Protein 4N81 (pdb70)

Structure (mmCIF, N/CA/C/O backbone):
data_4N81
#
_entry.id   4N81
#
_cell.length_a   90.747
_cell.length_b   90.747
_cell.length_c   75.274
_cell.angle_alpha   90.00
_cell.angle_beta   90.00
_cell.angle_gamma   120.00
#
_symmetry.space_group_name_H-M   'P 32 2 1'
#
loop_
_entity.id
_entity.type
_entity.pdbx_description
1 polymer 'Inositol monophosphatase'
2 non-polymer 'SULFATE ION'
3 water water
#
loop_
_atom_site.group_PDB
_atom_site.id
_atom_site.type_symbol
_atom_site.label_atom_id
_atom_site.label_alt_id
_atom_site.label_comp_id
_atom_site.label_asym_id
_atom_site.label_entity_id
_atom_site.label_seq_id
_atom_site.pdbx_PDB_ins_code
_atom_site.Cartn_x
_atom_site.Cartn_y
_atom_site.Cartn_z
_atom_site.occupancy
_atom_site.B_iso_or_equiv
_atom_site.auth_seq_id
_atom_site.auth_comp_id
_atom_site.auth_asym_id
_atom_site.auth_atom_id
_atom_site.pdbx_PDB_model_num
ATOM 1 N N . ARG A 1 3 ? -14.292 33.541 27.641 1.00 82.73 3 ARG A N 1
ATOM 2 C CA . ARG A 1 3 ? -13.305 33.261 26.600 1.00 81.50 3 ARG A CA 1
ATOM 3 C C . ARG A 1 3 ? -12.820 34.544 25.914 1.00 71.30 3 ARG A C 1
ATOM 4 O O . ARG A 1 3 ? -13.570 35.506 25.762 1.00 73.74 3 ARG A O 1
ATOM 12 N N . SER A 1 4 ? -11.556 34.537 25.501 1.00 56.53 4 SER A N 1
ATOM 13 C CA . SER A 1 4 ? -10.915 35.671 24.829 1.00 44.14 4 SER A CA 1
ATOM 14 C C . SER A 1 4 ? -11.381 35.890 23.400 1.00 42.88 4 SER A C 1
ATOM 15 O O . SER A 1 4 ? -11.720 34.949 22.699 1.00 43.17 4 SER A O 1
ATOM 18 N N . ALA A 1 5 ? -11.322 37.129 22.934 1.00 39.82 5 ALA A N 1
ATOM 19 C CA . ALA A 1 5 ? -11.490 37.374 21.512 1.00 39.11 5 ALA A CA 1
ATOM 20 C C . ALA A 1 5 ? -10.310 36.780 20.736 1.00 37.56 5 ALA A C 1
ATOM 21 O O . ALA A 1 5 ? -10.391 36.605 19.510 1.00 36.72 5 ALA A O 1
ATOM 23 N N . TYR A 1 6 ? -9.203 36.527 21.446 1.00 26.77 6 TYR A N 1
ATOM 24 C CA . TYR A 1 6 ? -7.989 35.927 20.866 1.00 27.14 6 TYR A CA 1
ATOM 25 C C . TYR A 1 6 ? -7.810 34.423 21.129 1.00 29.04 6 TYR A C 1
ATOM 26 O O . TYR A 1 6 ? -6.691 33.890 21.032 1.00 25.00 6 TYR A O 1
ATOM 35 N N . GLU A 1 7 ? -8.881 33.723 21.485 1.00 29.41 7 GLU A N 1
ATOM 36 C CA . GLU A 1 7 ? -8.719 32.343 21.959 1.00 30.35 7 GLU A CA 1
ATOM 37 C C . GLU A 1 7 ? -7.926 31.463 20.971 1.00 30.74 7 GLU A C 1
ATOM 38 O O . GLU A 1 7 ? -7.031 30.696 21.374 1.00 28.17 7 GLU A O 1
ATOM 44 N N . ASP A 1 8 ? -8.221 31.601 19.674 1.00 32.41 8 ASP A N 1
ATOM 45 C CA . ASP A 1 8 ? -7.554 30.753 18.673 1.00 34.43 8 ASP A CA 1
ATOM 46 C C . ASP A 1 8 ? -6.062 31.064 18.571 1.00 29.51 8 ASP A C 1
ATOM 47 O O . ASP A 1 8 ? -5.204 30.152 18.477 1.00 31.09 8 ASP A O 1
ATOM 52 N N . ASP A 1 9 ? -5.759 32.367 18.623 1.00 28.55 9 ASP A N 1
ATOM 53 C CA . ASP A 1 9 ? -4.374 32.820 18.598 1.00 25.47 9 ASP A CA 1
ATOM 54 C C . ASP A 1 9 ? -3.622 32.408 19.855 1.00 29.00 9 ASP A C 1
ATOM 55 O O . ASP A 1 9 ? -2.405 32.130 19.803 1.00 23.01 9 ASP A O 1
ATOM 60 N N . ILE A 1 10 ? -4.320 32.356 20.985 1.00 25.24 10 ILE A N 1
ATOM 61 C CA . ILE A 1 10 ? -3.655 31.900 22.223 1.00 22.19 10 ILE A CA 1
ATOM 62 C C . ILE A 1 10 ? -3.287 30.424 22.091 1.00 22.68 10 ILE A C 1
ATOM 63 O O . ILE A 1 10 ? -2.189 29.978 22.477 1.00 22.44 10 ILE A O 1
ATOM 68 N N . ARG A 1 11 ? -4.202 29.662 21.483 1.00 25.95 11 ARG A N 1
ATOM 69 C CA . ARG A 1 11 ? -3.910 28.246 21.317 1.00 24.99 11 ARG A CA 1
ATOM 70 C C . ARG A 1 11 ? -2.702 28.019 20.373 1.00 25.78 11 ARG A C 1
ATOM 71 O O . ARG A 1 11 ? -1.792 27.211 20.640 1.00 28.19 11 ARG A O 1
ATOM 79 N N . LEU A 1 12 ? -2.669 28.791 19.288 1.00 25.76 12 LEU A N 1
ATOM 80 C CA . LEU A 1 12 ? -1.529 28.708 18.383 1.00 26.69 12 LEU A CA 1
ATOM 81 C C . LEU A 1 12 ? 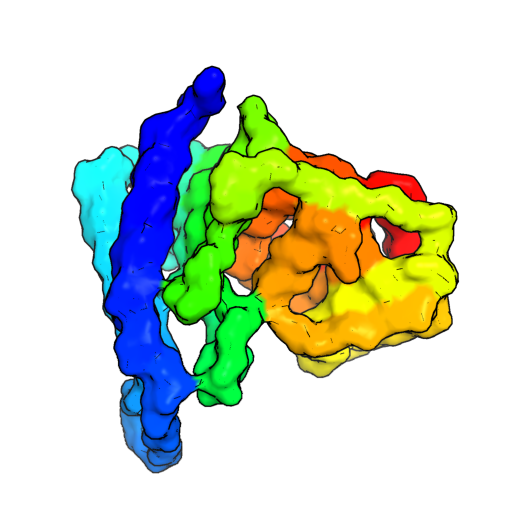-0.246 29.125 19.132 1.00 26.99 12 LEU A C 1
ATOM 82 O O . LEU A 1 12 ? 0.801 28.503 18.991 1.00 22.95 12 LEU A O 1
ATOM 87 N N . ALA A 1 13 ? -0.351 30.136 19.987 1.00 25.13 13 ALA A N 1
ATOM 88 C CA . ALA A 1 13 ? 0.843 30.663 20.646 1.00 22.45 13 ALA A CA 1
ATOM 89 C C . ALA A 1 13 ? 1.437 29.600 21.568 1.00 20.61 13 ALA A C 1
ATOM 90 O O . ALA A 1 13 ? 2.673 29.398 21.606 1.00 19.10 13 ALA A O 1
ATOM 92 N N . HIS A 1 14 ? 0.572 28.858 22.251 1.00 24.22 14 HIS A N 1
ATOM 93 C CA . HIS A 1 14 ? 1.055 27.749 23.061 1.00 19.98 14 HIS A CA 1
ATOM 94 C C . HIS A 1 14 ? 1.713 26.689 22.218 1.00 23.46 14 HIS A C 1
ATOM 95 O O . HIS A 1 14 ? 2.731 26.085 22.631 1.00 21.42 14 HIS A O 1
ATOM 102 N N . ARG A 1 15 ? 1.145 26.455 21.030 1.00 22.89 15 ARG A N 1
ATOM 103 C CA . ARG A 1 15 ? 1.776 25.451 20.155 1.00 24.89 15 ARG A CA 1
ATOM 104 C C . ARG A 1 15 ? 3.174 25.882 19.696 1.00 22.11 15 ARG A C 1
ATOM 105 O O . ARG A 1 15 ? 4.120 25.076 19.676 1.00 21.98 15 ARG A O 1
ATOM 113 N N . LEU A 1 16 ? 3.325 27.179 19.411 1.00 24.07 16 LEU A N 1
ATOM 114 C CA . LEU A 1 16 ? 4.625 27.691 19.003 1.00 21.99 16 LEU A CA 1
ATOM 115 C C . LEU A 1 16 ? 5.601 27.570 20.160 1.00 19.36 16 LEU A C 1
ATOM 116 O O . LEU A 1 16 ? 6.765 27.190 19.980 1.00 19.07 16 LEU A O 1
ATOM 121 N N . ALA A 1 17 ? 5.126 27.839 21.373 1.00 18.56 17 ALA A N 1
ATOM 122 C CA . ALA A 1 17 ? 6.048 27.739 22.499 1.00 17.31 17 ALA A CA 1
ATOM 123 C C . ALA A 1 17 ? 6.493 26.306 22.718 1.00 18.44 17 ALA A C 1
ATOM 124 O O . ALA A 1 17 ? 7.692 26.064 23.033 1.00 17.54 17 ALA A O 1
ATOM 126 N N . ASP A 1 18 ? 5.571 25.362 22.510 1.00 18.82 18 ASP A N 1
ATOM 127 C CA . ASP A 1 18 ? 5.909 23.938 22.682 1.00 21.08 18 ASP A CA 1
ATOM 128 C C . ASP A 1 18 ? 6.930 23.468 21.647 1.00 22.25 18 ASP A C 1
ATOM 129 O O . ASP A 1 18 ? 7.907 22.752 21.952 1.00 20.97 18 ASP A O 1
ATOM 134 N N . VAL A 1 19 ? 6.715 23.919 20.412 1.00 24.55 19 VAL A N 1
ATOM 135 C CA . VAL A 1 19 ? 7.603 23.520 19.339 1.00 25.52 19 VAL A CA 1
ATOM 136 C C . VAL A 1 19 ? 9.018 24.071 19.574 1.00 21.09 19 VAL A C 1
ATOM 137 O O . VAL A 1 19 ? 10.074 23.333 19.459 1.00 21.26 19 VAL A O 1
ATOM 141 N N . ALA A 1 20 ? 9.048 25.344 19.974 1.00 18.93 20 ALA A N 1
ATOM 142 C CA . ALA A 1 20 ? 10.351 25.946 20.265 1.00 19.75 20 ALA A CA 1
ATOM 143 C C . ALA A 1 20 ? 11.052 25.240 21.443 1.00 21.32 20 ALA A C 1
ATOM 144 O O . ALA A 1 20 ? 12.288 24.993 21.408 1.00 19.07 20 ALA A O 1
ATOM 146 N N . ALA A 1 21 ? 10.264 24.863 22.467 1.00 17.75 21 ALA A N 1
ATOM 147 C CA . ALA A 1 21 ? 10.848 24.287 23.673 1.00 16.45 21 ALA A CA 1
ATOM 148 C C . ALA A 1 21 ? 11.522 22.976 23.320 1.00 19.45 21 ALA A C 1
ATOM 149 O O . ALA A 1 21 ? 12.641 22.695 23.789 1.00 18.49 21 ALA A O 1
ATOM 151 N N . ASP A 1 22 ? 10.813 22.152 22.547 1.00 20.08 22 ASP A N 1
ATOM 152 C CA . ASP A 1 22 ? 11.383 20.836 22.253 1.00 19.00 22 ASP A CA 1
ATOM 153 C C . ASP A 1 22 ? 12.618 20.961 21.395 1.00 23.15 22 ASP A C 1
ATOM 154 O O . ASP A 1 22 ? 13.493 20.098 21.440 1.00 20.97 22 ASP A O 1
ATOM 159 N N . ILE A 1 23 ? 12.687 22.002 20.573 1.00 18.95 23 ILE A N 1
ATOM 160 C CA . ILE A 1 23 ? 13.924 22.148 19.791 1.00 19.06 23 ILE A CA 1
ATOM 161 C C . ILE A 1 23 ? 15.117 22.663 20.618 1.00 18.87 23 ILE A C 1
ATOM 162 O O . ILE A 1 23 ? 16.255 22.211 20.458 1.00 17.96 23 ILE A O 1
ATOM 167 N N . ILE A 1 24 ? 14.833 23.619 21.497 1.00 16.78 24 ILE A N 1
ATOM 168 C CA . ILE A 1 24 ? 15.859 24.319 22.291 1.00 15.70 24 ILE A CA 1
ATOM 169 C C . ILE A 1 24 ? 16.428 23.457 23.420 1.00 15.36 24 ILE A C 1
ATOM 170 O O . ILE A 1 24 ? 17.630 23.445 23.648 1.00 15.08 24 ILE A O 1
ATOM 175 N N . ARG A 1 25 ? 15.574 22.678 24.071 1.00 15.57 25 ARG A N 1
ATOM 176 C CA . ARG A 1 25 ? 15.997 21.952 25.286 1.00 18.56 25 ARG A CA 1
ATOM 177 C C . ARG A 1 25 ? 17.275 21.090 25.133 1.00 18.64 25 ARG A C 1
ATOM 178 O O . ARG A 1 25 ? 18.185 21.184 25.964 1.00 16.07 25 ARG A O 1
ATOM 186 N N . PRO A 1 26 ? 17.382 20.290 24.053 1.00 16.66 26 PRO A N 1
ATOM 187 C CA . PRO A 1 26 ? 18.560 19.427 23.928 1.00 18.07 26 PRO A CA 1
ATOM 188 C C . PRO A 1 26 ? 19.877 20.231 23.916 1.00 20.04 26 PRO A C 1
ATOM 189 O O . PRO A 1 26 ? 20.935 19.622 24.108 1.00 19.00 26 PRO A O 1
ATOM 193 N N . PHE A 1 27 ? 19.844 21.504 23.498 1.00 17.18 27 PHE A N 1
ATOM 194 C CA . PHE A 1 27 ? 21.075 22.304 23.389 1.00 15.75 27 PHE A CA 1
ATOM 195 C C . PHE A 1 27 ? 21.484 22.959 24.701 1.00 17.28 27 PHE A C 1
ATOM 196 O O . PHE A 1 27 ? 22.561 23.488 24.796 1.00 15.59 27 PHE A O 1
ATOM 204 N N . PHE A 1 28 ? 20.599 22.976 25.674 1.00 14.15 28 PHE A N 1
ATOM 205 C CA . PHE A 1 28 ? 20.911 23.672 26.926 1.00 13.31 28 PHE A CA 1
ATOM 206 C C . PHE A 1 28 ? 22.038 22.935 27.677 1.00 14.19 28 PHE A C 1
ATOM 207 O O . PHE A 1 28 ? 21.978 21.697 27.836 1.00 14.03 28 PHE A O 1
ATOM 215 N N . ARG A 1 29 ? 23.014 23.697 28.182 1.00 13.04 29 ARG A N 1
ATOM 216 C CA . ARG A 1 29 ? 24.168 23.125 28.890 1.00 13.26 29 ARG A CA 1
ATOM 217 C C . ARG A 1 29 ? 25.004 22.126 28.095 1.00 14.79 29 ARG A C 1
ATOM 218 O O . ARG A 1 29 ? 25.710 21.296 28.649 1.00 15.23 29 ARG A O 1
ATOM 226 N N . ALA A 1 30 ? 24.951 22.251 26.785 1.00 14.46 30 ALA A N 1
ATOM 227 C CA . ALA A 1 30 ? 25.870 21.564 25.888 1.00 15.29 30 ALA A CA 1
ATOM 228 C C . ALA A 1 30 ? 27.271 22.243 25.915 1.00 15.28 30 ALA A C 1
ATOM 229 O O . ALA A 1 30 ? 27.414 23.425 26.282 1.00 14.88 30 ALA A O 1
ATOM 231 N N . PRO A 1 31 ? 28.304 21.516 25.485 1.00 16.06 31 PRO A N 1
ATOM 232 C CA . PRO A 1 31 ? 29.678 22.066 25.448 1.00 18.76 31 PRO A CA 1
ATOM 233 C C . PRO A 1 31 ? 29.754 23.255 24.483 1.00 19.98 31 PRO A C 1
ATOM 234 O O . PRO A 1 31 ? 29.009 23.291 23.510 1.00 18.63 31 PRO A O 1
ATOM 238 N N . LEU A 1 32 ? 30.591 24.247 24.763 1.00 16.04 32 LEU A N 1
ATOM 239 C CA . LEU A 1 32 ? 30.646 25.450 23.925 1.00 16.04 32 LEU A CA 1
ATOM 240 C C . LEU A 1 32 ? 31.927 25.535 23.105 1.00 17.50 32 LEU A C 1
ATOM 241 O O . LEU A 1 32 ? 33.021 25.620 23.644 1.00 17.19 32 LEU A O 1
ATOM 246 N N . THR A 1 33 ? 31.789 25.434 21.795 1.00 17.61 33 THR A N 1
ATOM 247 C CA . THR A 1 33 ? 32.939 25.485 20.907 1.00 18.64 33 THR A CA 1
ATOM 248 C C . THR A 1 33 ? 33.363 26.941 20.736 1.00 23.26 33 THR A C 1
ATOM 249 O O . THR A 1 33 ? 32.506 27.818 20.662 1.00 22.72 33 THR A O 1
ATOM 253 N N . ILE A 1 34 ? 34.661 27.202 20.611 1.00 19.30 34 ILE A N 1
ATOM 254 C CA . ILE A 1 34 ? 35.099 28.584 20.447 1.00 19.41 34 ILE A CA 1
ATOM 255 C C . ILE A 1 34 ? 36.092 28.749 19.313 1.00 20.70 34 ILE A C 1
ATOM 256 O O . ILE A 1 34 ? 36.637 27.789 18.835 1.00 21.51 34 ILE A O 1
ATOM 261 N N . ASP A 1 35 ? 36.250 30.000 18.888 1.00 20.95 35 ASP A N 1
ATOM 262 C CA . ASP A 1 35 ? 37.402 30.483 18.132 1.00 23.61 35 ASP A CA 1
ATOM 263 C C . ASP A 1 35 ? 37.578 29.780 16.800 1.00 24.32 35 ASP A C 1
ATOM 264 O O . ASP A 1 35 ? 38.709 29.510 16.374 1.00 24.66 35 ASP A O 1
ATOM 269 N N . LEU A 1 36 ? 36.455 29.495 16.141 1.00 24.18 36 LEU A N 1
ATOM 270 C CA . LEU A 1 36 ? 36.511 28.870 14.796 1.00 24.39 36 LEU A CA 1
ATOM 271 C C . LEU A 1 36 ? 36.127 29.872 13.706 1.00 31.08 36 LEU A C 1
ATOM 272 O O . LEU A 1 36 ? 35.527 30.899 14.005 1.00 28.40 36 LEU A O 1
ATOM 277 N N . LYS A 1 37 ? 36.462 29.551 12.450 1.00 35.75 37 LYS A N 1
ATOM 278 C CA . LYS A 1 37 ? 36.084 30.415 11.326 1.00 42.43 37 LYS A CA 1
ATOM 279 C C . LYS A 1 37 ? 34.563 30.520 11.172 1.00 42.08 37 LYS A C 1
ATOM 280 O O . LYS A 1 37 ? 34.076 31.486 10.606 1.00 45.25 37 LYS A O 1
ATOM 286 N N . ALA A 1 38 ? 33.819 29.531 11.682 1.00 37.26 38 ALA A N 1
ATOM 287 C CA . ALA A 1 38 ? 32.354 29.587 11.672 1.00 31.96 38 ALA A CA 1
ATOM 288 C C . ALA A 1 38 ? 31.827 29.425 13.082 1.00 27.91 38 ALA A C 1
ATOM 289 O O . ALA A 1 38 ? 32.596 29.090 13.985 1.00 28.95 38 ALA A O 1
ATOM 291 N N . ASP A 1 39 ? 30.524 29.682 13.257 1.00 25.98 39 ASP A N 1
ATOM 292 C CA . ASP A 1 39 ? 29.810 29.633 14.533 1.00 28.02 39 ASP A CA 1
ATOM 293 C C . ASP A 1 39 ? 29.222 28.242 14.775 1.00 31.38 39 ASP A C 1
ATOM 294 O O . ASP A 1 39 ? 28.204 27.831 14.181 1.00 29.87 39 ASP A O 1
ATOM 299 N N . HIS A 1 40 ? 29.870 27.515 15.673 1.00 31.25 40 HIS A N 1
ATOM 300 C CA . HIS A 1 40 ? 29.439 26.168 16.034 1.00 26.43 40 HIS A CA 1
ATOM 301 C C . HIS A 1 40 ? 28.647 26.191 17.344 1.00 25.62 40 HIS A C 1
ATOM 302 O O . HIS A 1 40 ? 28.517 25.157 18.014 1.00 25.48 40 HIS A O 1
ATOM 309 N N . SER A 1 41 ? 28.200 27.365 17.784 1.00 21.23 41 SER A N 1
ATOM 310 C CA . SER A 1 41 ? 27.578 27.435 19.125 1.00 24.00 41 SER A CA 1
ATOM 311 C C . SER A 1 41 ? 26.179 26.774 19.204 1.00 25.42 41 SER A C 1
ATOM 312 O O . SER A 1 41 ? 25.364 26.893 18.282 1.00 26.65 41 SER A O 1
ATOM 315 N N . PRO A 1 42 ? 25.896 26.084 20.329 1.00 24.42 42 PRO A N 1
ATOM 316 C CA . PRO A 1 42 ? 24.558 25.503 20.555 1.00 20.99 42 PRO A CA 1
ATOM 317 C C . PRO A 1 42 ? 23.432 26.543 20.542 1.00 17.75 42 PRO A C 1
ATOM 318 O O . PRO A 1 42 ? 22.317 26.229 20.069 1.00 19.59 42 PRO A O 1
ATOM 322 N N . VAL A 1 43 ? 23.699 27.758 21.038 1.00 16.31 43 VAL A N 1
ATOM 323 C CA . VAL A 1 43 ? 22.625 28.763 21.109 1.00 15.39 43 VAL A CA 1
ATOM 324 C C . VAL A 1 43 ? 22.160 29.148 19.695 1.00 17.45 43 VAL A C 1
ATOM 325 O O . VAL A 1 43 ? 20.967 29.340 19.425 1.00 17.45 43 VAL A O 1
ATOM 329 N N . THR A 1 44 ? 23.103 29.233 18.769 1.00 18.08 44 THR A N 1
ATOM 330 C CA . THR A 1 44 ? 22.764 29.581 17.411 1.00 20.13 44 THR A CA 1
ATOM 331 C C . THR A 1 44 ? 21.968 28.462 16.741 1.00 22.14 44 THR A C 1
ATOM 332 O O . THR A 1 44 ? 20.957 28.729 16.042 1.00 22.57 44 THR A O 1
ATOM 336 N N . LYS A 1 45 ? 22.366 27.205 16.985 1.00 21.46 45 LYS A N 1
ATOM 33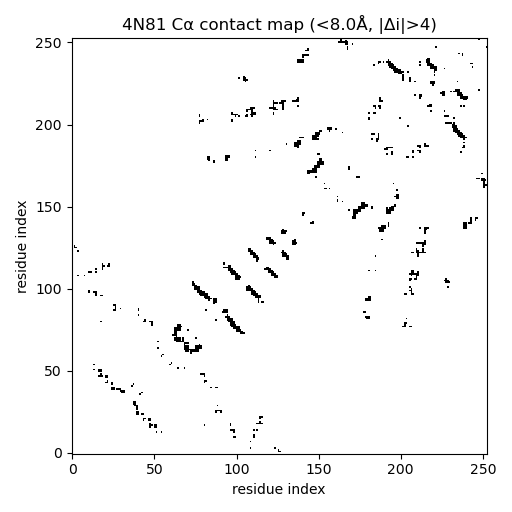7 C CA . LYS A 1 45 ? 21.592 26.107 16.421 1.00 24.65 45 LYS A CA 1
ATOM 338 C C . LYS A 1 45 ? 20.165 26.076 16.969 1.00 21.25 45 LYS A C 1
ATOM 339 O O . LYS A 1 45 ? 19.210 25.889 16.217 1.00 20.56 45 LYS A O 1
ATOM 345 N N . ALA A 1 46 ? 20.032 26.322 18.277 1.00 19.16 46 ALA A N 1
ATOM 346 C CA . ALA A 1 46 ? 18.751 26.261 18.959 1.00 19.56 46 ALA A CA 1
ATOM 347 C C . ALA A 1 46 ? 17.842 27.380 18.458 1.00 19.83 46 ALA A C 1
ATOM 348 O O . ALA A 1 46 ? 16.685 27.159 18.140 1.00 18.82 46 ALA A O 1
ATOM 350 N N . ASP A 1 47 ? 18.394 28.589 18.404 1.00 17.07 47 ASP A N 1
ATOM 351 C CA . ASP A 1 47 ? 17.638 29.762 17.966 1.00 17.42 47 ASP A CA 1
ATOM 352 C C . ASP A 1 47 ? 17.181 29.600 16.533 1.00 20.52 47 ASP A C 1
ATOM 353 O O . ASP A 1 47 ? 15.987 29.796 16.216 1.00 22.36 47 ASP A O 1
ATOM 358 N N . ARG A 1 48 ? 18.088 29.195 15.650 1.00 22.01 48 ARG A N 1
ATOM 359 C CA . ARG A 1 48 ? 17.684 29.037 14.255 1.00 24.25 48 ARG A CA 1
ATOM 360 C C . ARG A 1 48 ? 16.676 27.923 14.064 1.00 23.64 48 ARG A C 1
ATOM 361 O O . ARG A 1 48 ? 15.714 28.064 13.282 1.00 24.51 48 ARG A O 1
ATOM 369 N N . GLY A 1 49 ? 16.886 26.785 14.723 1.00 22.38 49 GLY A N 1
ATOM 370 C CA . GLY A 1 49 ? 15.946 25.695 14.475 1.00 23.19 49 GLY A CA 1
ATOM 371 C C . GLY A 1 49 ? 14.552 26.035 15.036 1.00 21.02 49 GLY A C 1
ATOM 372 O O . GLY A 1 49 ? 13.510 25.719 14.401 1.00 22.50 49 GLY A O 1
ATOM 373 N N . ALA A 1 50 ? 14.522 26.714 16.188 1.00 21.39 50 ALA A N 1
ATOM 374 C CA . ALA A 1 50 ? 13.213 27.074 16.770 1.00 22.62 50 ALA A CA 1
ATOM 375 C C . ALA A 1 50 ? 12.500 28.123 15.920 1.00 24.55 50 ALA A C 1
ATOM 376 O O . ALA A 1 50 ? 11.294 28.032 15.660 1.00 22.76 50 ALA A O 1
ATOM 378 N N . GLU A 1 51 ? 13.259 29.112 15.454 1.00 21.29 51 GLU A N 1
ATOM 379 C CA . GLU A 1 51 ? 12.638 30.145 14.646 1.00 24.55 51 GLU A CA 1
ATOM 380 C C . GLU A 1 51 ? 12.124 29.568 13.349 1.00 27.59 51 GLU A C 1
ATOM 381 O O . GLU A 1 51 ? 11.038 29.933 12.900 1.00 26.55 51 GLU A O 1
ATOM 387 N N . GLN A 1 52 ? 12.888 28.653 12.744 1.00 25.45 52 GLN A N 1
ATOM 388 C CA . GLN A 1 52 ? 12.418 28.090 11.497 1.00 27.60 52 GLN A CA 1
ATOM 389 C C . GLN A 1 52 ? 11.160 27.285 11.708 1.00 27.26 52 GLN A C 1
ATOM 390 O O . GLN A 1 52 ? 10.203 27.402 10.919 1.00 26.42 52 GLN A O 1
ATOM 396 N N . ALA A 1 53 ? 11.119 26.492 12.781 1.00 25.78 53 ALA A N 1
ATOM 397 C CA . ALA A 1 53 ? 9.905 25.685 12.973 1.00 28.90 53 ALA A CA 1
ATOM 398 C C . ALA A 1 53 ? 8.661 26.552 13.265 1.00 27.05 53 ALA A C 1
ATOM 399 O O . ALA A 1 53 ? 7.551 26.310 12.718 1.00 27.48 53 ALA A O 1
ATOM 401 N N . MET A 1 54 ? 8.854 27.596 14.084 1.00 25.51 54 MET A N 1
ATOM 402 C CA . MET A 1 54 ? 7.714 28.466 14.394 1.00 25.57 54 MET A CA 1
ATOM 403 C C . MET A 1 54 ? 7.252 29.233 13.149 1.00 27.18 54 MET A C 1
ATOM 404 O O . MET A 1 54 ? 6.045 29.411 12.928 1.00 27.74 54 MET A O 1
ATOM 409 N N . ARG A 1 55 ? 8.210 29.679 12.338 1.00 28.26 55 ARG A N 1
ATOM 410 C CA . ARG A 1 55 ? 7.849 30.388 11.109 1.00 34.82 55 ARG A CA 1
ATOM 411 C C . ARG A 1 55 ? 7.084 29.503 10.160 1.00 34.63 55 ARG A C 1
ATOM 412 O O . ARG A 1 55 ? 6.141 29.975 9.484 1.00 33.90 55 ARG A O 1
ATOM 420 N N . ALA A 1 56 ? 7.459 28.223 10.091 1.00 32.85 56 ALA A N 1
ATOM 421 C CA . ALA A 1 56 ? 6.759 27.338 9.131 1.00 38.03 56 ALA A CA 1
ATOM 422 C C . ALA A 1 56 ? 5.316 27.157 9.573 1.00 37.20 56 ALA A C 1
ATOM 423 O O . ALA A 1 56 ? 4.361 27.158 8.729 1.00 32.56 56 ALA A O 1
ATOM 425 N N . ILE A 1 57 ? 5.149 27.040 10.898 1.00 33.07 57 ILE A N 1
ATOM 426 C CA . ILE A 1 57 ? 3.780 26.916 11.394 1.00 31.88 57 ILE A CA 1
ATOM 427 C C . ILE A 1 57 ? 2.981 28.204 11.140 1.00 35.51 57 ILE A C 1
ATOM 428 O O . ILE A 1 57 ? 1.819 28.143 10.707 1.00 34.34 57 ILE A O 1
ATOM 433 N N . LEU A 1 58 ? 3.600 29.371 11.355 1.00 28.63 58 LEU A N 1
ATOM 434 C CA . LEU A 1 58 ? 2.865 30.601 11.101 1.00 29.11 58 LEU A CA 1
ATOM 435 C C . LEU A 1 58 ? 2.508 30.776 9.617 1.00 32.34 58 LEU A C 1
ATOM 436 O O . LEU A 1 58 ? 1.416 31.267 9.274 1.00 35.09 58 LEU A O 1
ATOM 441 N N . GLU A 1 59 ? 3.396 30.327 8.736 1.00 33.69 59 GLU A N 1
ATOM 442 C CA . GLU A 1 59 ? 3.126 30.404 7.306 1.00 37.11 59 GLU A CA 1
ATOM 443 C C . GLU A 1 59 ? 1.975 29.494 6.932 1.00 42.74 59 GLU A C 1
ATOM 444 O O . GLU A 1 59 ? 1.163 29.832 6.060 1.00 46.40 59 GLU A O 1
ATOM 450 N N . GLN A 1 60 ? 1.849 28.351 7.599 1.00 44.49 60 GLN A N 1
ATOM 451 C CA . GLN A 1 60 ? 0.653 27.557 7.289 1.00 45.73 60 GLN A CA 1
ATOM 452 C C . GLN A 1 60 ? -0.662 28.033 7.954 1.00 42.69 60 GLN A C 1
ATOM 453 O O . GLN A 1 60 ? -1.701 28.031 7.311 1.00 38.85 60 GLN A O 1
ATOM 459 N N . GLU A 1 61 ? -0.629 28.406 9.234 1.00 36.88 61 GLU A N 1
ATOM 460 C CA . GLU A 1 61 ? -1.856 28.676 9.980 1.00 36.12 61 GLU A CA 1
ATOM 461 C C . GLU A 1 61 ? -2.251 30.142 10.004 1.00 34.53 61 GLU A C 1
ATOM 462 O O . GLU A 1 61 ? -3.405 30.456 10.295 1.00 35.04 61 GLU A O 1
ATOM 468 N N . ARG A 1 62 ? -1.312 31.053 9.752 1.00 33.63 62 ARG A N 1
ATOM 469 C CA . ARG A 1 62 ? -1.701 32.458 9.708 1.00 33.43 62 ARG A CA 1
ATOM 470 C C . ARG A 1 62 ? -1.120 33.114 8.487 1.00 35.71 62 ARG A C 1
ATOM 471 O O . ARG A 1 62 ? -0.335 34.036 8.597 1.00 33.27 62 ARG A O 1
ATOM 479 N N . PRO A 1 63 ? -1.601 32.689 7.292 1.00 37.94 63 PRO A N 1
ATOM 480 C CA . PRO A 1 63 ? -1.049 33.160 6.019 1.00 41.10 63 PRO A CA 1
ATOM 481 C C . PRO A 1 63 ? -1.144 34.664 5.862 1.00 41.04 63 PRO A C 1
ATOM 482 O O . PRO A 1 63 ? -0.278 35.288 5.247 1.00 44.64 63 PRO A O 1
ATOM 486 N N . GLU A 1 64 ? -2.198 35.249 6.411 1.00 39.95 64 GLU A N 1
ATOM 487 C CA . GLU A 1 64 ? -2.391 36.697 6.266 1.00 42.46 64 GLU A CA 1
ATOM 488 C C . GLU A 1 64 ? -1.658 37.587 7.298 1.00 39.70 64 GLU A C 1
ATOM 489 O O . GLU A 1 64 ? -1.630 38.821 7.142 1.00 39.52 64 GLU A O 1
ATOM 495 N N . ASP A 1 65 ? -1.109 36.986 8.362 1.00 38.89 65 ASP A N 1
ATOM 496 C CA . ASP A 1 65 ? -0.375 37.755 9.374 1.00 36.73 65 ASP A CA 1
ATOM 497 C C . ASP A 1 65 ? 1.087 38.034 9.016 1.00 36.92 65 ASP A C 1
ATOM 498 O O . ASP A 1 65 ? 1.750 37.194 8.424 1.00 37.66 65 ASP A O 1
ATOM 503 N N . GLY A 1 66 ? 1.608 39.174 9.457 1.00 36.10 66 GLY A N 1
ATOM 504 C CA . GLY A 1 66 ? 3.023 39.444 9.336 1.00 34.25 66 GLY A CA 1
ATOM 505 C C . GLY A 1 66 ? 3.862 38.661 10.347 1.00 31.74 66 GLY A C 1
ATOM 506 O O . GLY A 1 66 ? 3.346 38.158 11.377 1.00 28.66 66 GLY A O 1
ATOM 507 N N . ILE A 1 67 ? 5.159 38.542 10.059 1.00 28.98 67 ILE A N 1
ATOM 508 C CA . ILE A 1 67 ? 6.106 38.019 11.050 1.00 30.72 67 ILE A CA 1
ATOM 509 C C . ILE A 1 67 ? 7.191 39.070 11.142 1.00 38.13 67 ILE A C 1
ATOM 510 O O . ILE A 1 67 ? 7.853 39.390 10.131 1.00 36.63 67 ILE A O 1
ATOM 515 N N . PHE A 1 68 ? 7.336 39.639 12.340 1.00 36.31 68 PHE A N 1
ATOM 516 C CA . PHE A 1 68 ? 8.179 40.810 12.561 1.00 38.37 68 PHE A CA 1
ATOM 517 C C . PHE A 1 68 ? 9.620 40.463 12.231 1.00 42.56 68 PHE A C 1
ATOM 518 O O . PHE A 1 68 ? 10.066 39.341 12.505 1.00 41.86 68 PHE A O 1
ATOM 526 N N . GLY A 1 69 ? 10.321 41.406 11.580 1.00 46.49 69 GLY A N 1
ATOM 527 C CA . GLY A 1 69 ? 11.698 41.199 11.161 1.00 52.36 69 GLY A CA 1
ATOM 528 C C . GLY A 1 69 ? 11.960 40.993 9.663 1.00 65.35 69 GLY A C 1
ATOM 529 O O . GLY A 1 69 ? 12.904 40.267 9.313 1.00 68.74 69 GLY A O 1
ATOM 530 N N . GLU A 1 70 ? 11.133 41.615 8.808 1.00 71.00 70 GLU A N 1
ATOM 531 C CA . GLU A 1 70 ? 11.231 41.598 7.326 1.00 78.30 70 GLU A CA 1
ATOM 532 C C . GLU A 1 70 ? 10.418 40.475 6.669 1.00 77.63 70 GLU A C 1
ATOM 533 O O . GLU A 1 70 ? 9.184 40.500 6.675 1.00 76.53 70 GLU A O 1
ATOM 539 N N . SER A 1 75 ? 7.695 35.504 6.739 1.00 95.97 75 SER A N 1
ATOM 540 C CA . SER A 1 75 ? 8.065 36.912 6.640 1.00 97.45 75 SER A CA 1
ATOM 541 C C . SER A 1 75 ? 7.174 37.609 5.627 1.00 102.74 75 SER A C 1
ATOM 542 O O . SER A 1 75 ? 7.152 37.241 4.447 1.00 106.87 75 SER A O 1
ATOM 544 N N . ARG A 1 76 ? 6.401 38.571 6.126 1.00 102.44 76 ARG A N 1
ATOM 545 C CA . ARG A 1 76 ? 5.556 39.464 5.335 1.00 103.10 76 ARG A CA 1
ATOM 546 C C . ARG A 1 76 ? 5.302 40.624 6.295 1.00 103.67 76 ARG A C 1
ATOM 547 O O . ARG A 1 76 ? 5.354 40.413 7.511 1.00 102.50 76 ARG A O 1
ATOM 555 N N . PRO A 1 77 ? 5.094 41.854 5.776 1.00 103.37 77 PRO A N 1
ATOM 556 C CA . PRO A 1 77 ? 4.716 42.981 6.639 1.00 102.46 77 PRO A CA 1
ATOM 557 C C . PRO A 1 77 ? 3.576 43.814 6.056 1.00 102.36 77 PRO A C 1
ATOM 558 O O . PRO A 1 77 ? 2.851 43.334 5.175 1.00 106.45 77 PRO A O 1
ATOM 562 N N . ASP A 1 78 ? 3.467 45.060 6.529 1.00 94.62 78 ASP A N 1
ATOM 563 C CA . ASP A 1 78 ? 2.362 45.981 6.210 1.00 85.47 78 ASP A CA 1
ATOM 564 C C . ASP A 1 78 ? 1.038 45.553 6.855 1.00 76.12 78 ASP A C 1
ATOM 565 O O . ASP A 1 78 ? 0.110 46.357 6.968 1.00 78.67 78 ASP A O 1
ATOM 570 N N . ALA A 1 79 ? 0.951 44.290 7.270 1.00 62.70 79 ALA A N 1
ATOM 571 C CA . ALA A 1 79 ? -0.278 43.778 7.869 1.00 51.18 79 ALA A CA 1
ATOM 572 C C . ALA A 1 79 ? -0.561 44.486 9.191 1.00 43.03 79 ALA A C 1
ATOM 573 O O . ALA A 1 79 ? 0.378 44.902 9.911 1.00 39.13 79 ALA A O 1
ATOM 575 N N . ARG A 1 80 ? -1.853 44.621 9.497 1.00 42.50 80 ARG A N 1
ATOM 576 C CA . ARG A 1 80 ? -2.280 45.138 10.789 1.00 42.81 80 ARG A CA 1
ATOM 577 C C . ARG A 1 80 ? -1.783 44.235 11.926 1.00 37.23 80 ARG A C 1
ATOM 578 O O . ARG A 1 80 ? -1.458 44.759 13.000 1.00 31.22 80 ARG A O 1
ATOM 586 N N . ARG A 1 81 ? -1.726 42.908 11.680 1.00 28.51 81 ARG A N 1
ATOM 587 C CA . ARG A 1 81 ? -1.376 41.891 12.706 1.00 27.06 81 ARG A CA 1
ATOM 588 C C . ARG A 1 81 ? 0.008 41.292 12.413 1.00 30.14 81 ARG A C 1
ATOM 589 O O . ARG A 1 81 ? 0.258 40.813 11.284 1.00 32.37 81 ARG A O 1
ATOM 597 N N . LEU A 1 82 ? 0.878 41.259 13.418 1.00 25.41 82 LEU A N 1
ATOM 598 C CA . LEU A 1 82 ? 2.247 40.766 13.231 1.00 24.78 82 LEU A CA 1
ATOM 599 C C . LEU A 1 82 ? 2.602 39.839 14.382 1.00 28.64 82 LEU A C 1
ATOM 600 O O . LEU A 1 82 ? 2.380 40.197 15.552 1.00 22.97 82 LEU A O 1
ATOM 605 N N . TRP A 1 83 ? 3.245 38.721 14.077 1.00 22.90 83 TRP A N 1
ATOM 606 C CA . TRP A 1 83 ? 3.830 37.884 15.122 1.00 21.57 83 TRP A CA 1
ATOM 607 C C . TRP A 1 83 ? 5.293 38.275 15.384 1.00 20.49 83 TRP A C 1
ATOM 608 O O . TRP A 1 83 ? 6.056 38.513 14.434 1.00 24.94 83 TRP A O 1
ATOM 619 N N . VAL A 1 84 ? 5.683 38.316 16.661 1.00 19.02 84 VAL A N 1
ATOM 620 C CA . VAL A 1 84 ? 7.033 38.692 17.027 1.00 19.17 84 VAL A CA 1
ATOM 621 C C . VAL A 1 84 ? 7.588 37.506 17.798 1.00 23.52 84 VAL A C 1
ATOM 622 O O . VAL A 1 84 ? 6.992 37.117 18.783 1.00 25.18 84 VAL A O 1
ATOM 626 N N . LEU A 1 85 ? 8.688 36.908 17.320 1.00 20.82 85 LEU A N 1
ATOM 627 C CA . LEU A 1 85 ? 9.278 35.721 17.953 1.00 16.81 85 LEU A CA 1
ATOM 628 C C . LEU A 1 85 ? 10.691 36.009 18.454 1.00 19.94 85 LEU A C 1
ATOM 629 O O . LEU A 1 85 ? 11.486 36.627 17.749 1.00 19.17 85 LEU A O 1
ATOM 634 N N . ASP A 1 86 ? 10.997 35.593 19.674 1.00 14.86 86 ASP A N 1
ATOM 635 C CA . ASP A 1 86 ? 12.370 35.543 20.129 1.00 14.19 86 ASP A CA 1
ATOM 636 C C . ASP A 1 86 ? 12.602 34.145 20.731 1.00 15.59 86 ASP A C 1
ATOM 637 O O . ASP A 1 86 ? 12.205 33.904 21.887 1.00 16.66 86 ASP A O 1
ATOM 642 N N . PRO A 1 87 ? 13.189 33.205 19.961 1.00 14.61 87 PRO A N 1
ATOM 643 C CA . PRO A 1 87 ? 13.274 31.831 20.508 1.00 14.53 87 PRO A CA 1
ATOM 644 C C . PRO A 1 87 ? 14.009 31.747 21.851 1.00 16.60 87 PRO A C 1
ATOM 645 O O . PRO A 1 87 ? 13.613 30.993 22.730 1.00 14.64 87 PRO A O 1
ATOM 649 N N . ILE A 1 88 ? 15.054 32.557 22.002 1.00 13.49 88 ILE A N 1
ATOM 650 C CA . ILE A 1 88 ? 15.848 32.581 23.236 1.00 12.14 88 ILE A CA 1
ATOM 651 C C . ILE A 1 88 ? 16.123 34.044 23.618 1.00 14.06 88 ILE A C 1
ATOM 652 O O . ILE A 1 88 ? 17.095 34.648 23.183 1.00 16.41 88 ILE A O 1
ATOM 657 N N . ASP A 1 89 ? 15.257 34.603 24.450 1.00 12.72 89 ASP A N 1
ATOM 658 C CA . ASP A 1 89 ? 15.556 35.897 25.034 1.00 10.58 89 ASP A CA 1
ATOM 659 C C . ASP A 1 89 ? 16.411 35.618 26.266 1.00 11.22 89 ASP A C 1
ATOM 660 O O . ASP A 1 89 ? 16.026 34.809 27.107 1.00 12.34 89 ASP A O 1
ATOM 665 N N . GLY A 1 90 ? 17.546 36.313 26.390 1.00 12.51 90 GLY A N 1
ATOM 666 C CA . GLY A 1 90 ? 18.547 35.981 27.392 1.00 11.38 90 GLY A CA 1
ATOM 667 C C . GLY A 1 90 ? 19.583 35.051 26.774 1.00 10.56 90 GLY A C 1
ATOM 668 O O . GLY A 1 90 ? 19.997 34.053 27.402 1.00 11.93 90 GLY A O 1
ATOM 669 N N . THR A 1 91 ? 20.009 35.396 25.556 1.00 10.52 91 THR A N 1
ATOM 670 C CA . THR A 1 91 ? 20.982 34.582 24.848 1.00 11.17 91 THR A CA 1
ATOM 671 C C . THR A 1 91 ? 22.271 34.431 25.714 1.00 15.88 91 THR A C 1
ATOM 672 O O . THR A 1 91 ? 22.839 33.354 25.840 1.00 11.59 91 THR A O 1
ATOM 676 N N . ARG A 1 92 ? 22.745 35.513 26.308 1.00 10.96 92 ARG A N 1
ATOM 677 C CA . ARG A 1 92 ? 23.979 35.342 27.109 1.00 11.99 92 ARG A CA 1
ATOM 678 C C . ARG A 1 92 ? 23.796 34.435 28.343 1.00 11.12 92 ARG A C 1
ATOM 679 O O . ARG A 1 92 ? 24.694 33.621 28.663 1.00 10.72 92 ARG A O 1
ATOM 687 N N . ALA A 1 93 ? 22.624 34.496 28.965 1.00 9.78 93 ALA A N 1
ATOM 688 C CA . ALA A 1 93 ? 22.334 33.603 30.067 1.00 11.41 93 ALA A CA 1
ATOM 689 C C . ALA A 1 93 ? 22.276 32.174 29.580 1.00 14.11 93 ALA A C 1
ATOM 690 O O . ALA A 1 93 ? 22.755 31.259 30.251 1.00 10.32 93 ALA A O 1
ATOM 692 N N . PHE A 1 94 ? 21.694 31.965 28.412 1.00 13.17 94 PHE A N 1
ATOM 693 C CA . PHE A 1 94 ? 21.650 30.593 27.879 1.00 10.59 94 PHE A CA 1
ATOM 694 C C . PHE A 1 94 ? 23.067 30.080 27.624 1.00 11.03 94 PHE A C 1
ATOM 695 O O . PHE A 1 94 ? 23.417 28.913 27.947 1.00 11.66 94 PHE A O 1
ATOM 703 N N . ILE A 1 95 ? 23.903 30.964 27.101 1.00 11.20 95 ILE A N 1
ATOM 704 C CA . ILE A 1 95 ? 25.283 30.572 26.768 1.00 11.74 95 ILE A CA 1
ATOM 705 C C . ILE A 1 95 ? 26.019 30.197 28.052 1.00 14.14 95 ILE A C 1
ATOM 706 O O . ILE A 1 95 ? 26.825 29.238 28.086 1.00 13.44 95 ILE A O 1
ATOM 711 N N . GLY A 1 96 ? 25.629 30.866 29.131 1.00 11.05 96 GLY A N 1
ATOM 712 C CA . GLY A 1 96 ? 26.219 30.589 30.446 1.00 11.00 96 GLY A CA 1
ATOM 713 C C . GLY A 1 96 ? 25.566 29.430 31.199 1.00 13.70 96 GLY A C 1
ATOM 71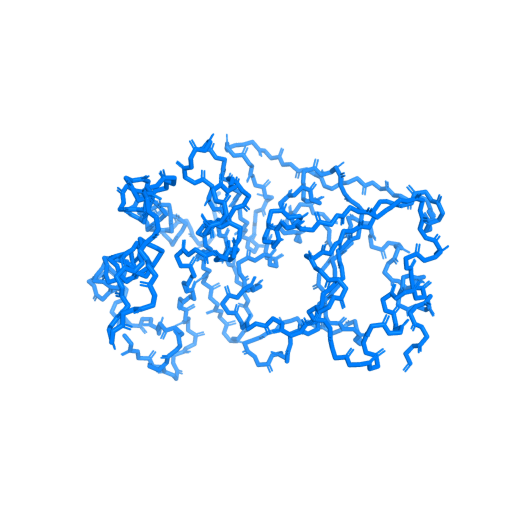4 O O . GLY A 1 96 ? 25.906 29.152 32.363 1.00 10.94 96 GLY A O 1
ATOM 715 N N . GLY A 1 97 ? 24.624 28.738 30.556 1.00 11.46 97 GLY A N 1
ATOM 716 C CA . GLY A 1 97 ? 24.049 27.566 31.207 1.00 11.77 97 GLY A CA 1
ATOM 717 C C . GLY A 1 97 ? 23.002 27.907 32.257 1.00 13.06 97 GLY A C 1
ATOM 718 O O . GLY A 1 97 ? 22.709 27.094 33.144 1.00 12.36 97 GLY A O 1
ATOM 719 N N . ARG A 1 98 ? 22.483 29.143 32.219 1.00 10.11 98 ARG A N 1
ATOM 720 C CA . ARG A 1 98 ? 21.430 29.563 33.151 1.00 9.72 98 ARG A CA 1
ATOM 721 C C . ARG A 1 98 ? 20.040 29.405 32.612 1.00 12.63 98 ARG A C 1
ATOM 722 O O . ARG A 1 98 ? 19.776 29.781 31.472 1.00 10.82 98 ARG A O 1
ATOM 730 N N . ALA A 1 99 ? 19.123 28.934 33.455 1.00 9.84 99 ALA A N 1
ATOM 731 C CA . ALA A 1 99 ? 17.743 28.720 32.971 1.00 10.39 99 ALA A CA 1
ATOM 732 C C . ALA A 1 99 ? 16.871 29.941 33.286 1.00 10.90 99 ALA A C 1
ATOM 733 O O . ALA A 1 99 ? 15.702 29.809 33.698 1.00 12.27 99 ALA A O 1
ATOM 735 N N . SER A 1 100 ? 17.431 31.128 33.131 1.00 12.68 100 SER A N 1
ATOM 736 C CA . SER A 1 100 ? 16.591 32.341 33.177 1.00 12.74 100 SER A CA 1
ATOM 737 C C . SER A 1 100 ? 16.125 32.788 31.794 1.00 10.74 100 SER A C 1
ATOM 738 O O . SER A 1 100 ? 15.370 33.754 31.694 1.00 13.38 100 SER A O 1
ATOM 741 N N . PHE A 1 101 ? 16.639 32.174 30.724 1.00 9.52 101 PHE A N 1
ATOM 742 C CA . PHE A 1 101 ? 16.247 32.584 29.383 1.00 9.37 101 PHE A CA 1
ATOM 743 C C . PHE A 1 101 ? 14.812 32.166 29.112 1.00 9.65 101 PHE A C 1
ATOM 744 O O . PHE A 1 101 ? 14.307 31.280 29.789 1.00 12.89 101 PHE A O 1
ATOM 752 N N . GLY A 1 102 ? 14.147 32.806 28.136 1.00 10.18 102 GLY A N 1
ATOM 753 C CA . GLY A 1 102 ? 12.796 32.349 27.761 1.00 10.37 102 GLY A CA 1
ATOM 754 C C . GLY A 1 102 ? 12.508 32.528 26.277 1.00 13.09 102 GLY A C 1
ATOM 755 O O . GLY A 1 102 ? 13.090 33.392 25.601 1.00 13.76 102 GLY A O 1
ATOM 756 N N . THR A 1 103 ? 11.594 31.714 25.758 1.00 11.70 103 THR A N 1
ATOM 757 C CA . THR A 1 103 ? 11.079 31.955 24.419 1.00 12.47 103 THR A CA 1
ATOM 758 C C . THR A 1 103 ? 10.004 33.024 24.586 1.00 14.07 103 THR A C 1
ATOM 759 O O . THR A 1 103 ? 9.115 32.896 25.435 1.00 13.41 103 THR A O 1
ATOM 763 N N . LEU A 1 104 ? 10.038 34.055 23.749 1.00 15.36 104 LEU A N 1
ATOM 764 C CA . LEU A 1 104 ? 8.977 35.068 23.758 1.00 12.68 104 LEU A CA 1
ATOM 765 C C . LEU A 1 104 ? 8.190 34.955 22.473 1.00 14.08 104 LEU A C 1
ATOM 766 O O . LEU A 1 104 ? 8.794 34.942 21.386 1.00 16.84 104 LEU A O 1
ATOM 771 N N . ILE A 1 105 ? 6.862 34.907 22.587 1.00 14.25 105 ILE A N 1
ATOM 772 C CA . ILE A 1 105 ? 6.001 34.949 21.397 1.00 15.46 105 ILE A CA 1
ATOM 773 C C . ILE A 1 105 ? 4.966 36.063 21.615 1.00 17.03 105 ILE A C 1
ATOM 774 O O . ILE A 1 105 ? 4.313 36.122 22.666 1.00 15.29 105 ILE A O 1
ATOM 779 N N . ALA A 1 106 ? 4.740 36.897 20.619 1.00 20.39 106 ALA A N 1
ATOM 780 C CA . ALA A 1 106 ? 3.747 37.938 20.809 1.00 16.36 106 ALA A CA 1
ATOM 781 C C . ALA A 1 106 ? 2.943 38.108 19.545 1.00 17.79 106 ALA A C 1
ATOM 782 O O . ALA A 1 106 ? 3.451 37.837 18.461 1.00 19.83 106 ALA A O 1
ATOM 784 N N . LEU A 1 107 ? 1.676 38.510 19.702 1.00 18.31 107 LEU A N 1
ATOM 785 C CA . LEU A 1 107 ? 0.861 38.983 18.568 1.00 19.72 107 LEU A CA 1
ATOM 786 C C . LEU A 1 107 ? 0.656 40.489 18.788 1.00 20.56 107 LEU A C 1
ATOM 787 O O . LEU A 1 107 ? 0.323 40.910 19.905 1.00 19.22 107 LEU A O 1
ATOM 792 N N . VAL A 1 108 ? 0.815 41.274 17.707 1.00 20.26 108 VAL A N 1
ATOM 793 C CA . VAL A 1 108 ? 0.885 42.711 17.788 1.00 20.57 108 VAL A CA 1
ATOM 794 C C . VAL A 1 108 ? -0.123 43.235 16.763 1.00 21.64 108 VAL A C 1
ATOM 795 O O . VAL A 1 108 ? -0.153 42.732 15.649 1.00 22.84 108 VAL A O 1
ATOM 799 N N . GLU A 1 109 ? -0.968 44.187 17.158 1.00 21.76 109 GLU A N 1
ATOM 800 C CA . GLU A 1 109 ? -1.948 44.773 16.223 1.00 23.36 109 GLU A CA 1
ATOM 801 C C . GLU A 1 109 ? -1.821 46.280 16.217 1.00 23.31 109 GLU A C 1
ATOM 802 O O . GLU A 1 109 ? -1.850 46.883 17.287 1.00 22.27 109 GLU A O 1
ATOM 808 N N . ASP A 1 110 ? -1.752 46.874 15.016 1.00 24.60 110 ASP A N 1
ATOM 809 C CA . ASP A 1 110 ? -1.522 48.318 14.898 1.00 24.71 110 ASP A CA 1
ATOM 810 C C . ASP A 1 110 ? -0.306 48.741 15.748 1.00 23.10 110 ASP A C 1
ATOM 811 O O . ASP A 1 110 ? -0.300 49.799 16.397 1.00 24.92 110 ASP A O 1
ATOM 816 N N . GLY A 1 111 ? 0.695 47.871 15.774 1.00 22.39 111 GLY A N 1
ATOM 817 C CA . GLY A 1 111 ? 1.948 48.164 16.424 1.00 21.09 111 GLY A CA 1
ATOM 818 C C . GLY A 1 111 ? 1.899 47.919 17.930 1.00 26.40 111 GLY A C 1
ATOM 819 O O . GLY A 1 111 ? 2.945 48.000 18.565 1.00 22.18 111 GLY A O 1
ATOM 820 N N . ARG A 1 112 ? 0.725 47.574 18.494 1.00 19.63 112 ARG A N 1
ATOM 821 C CA . ARG A 1 112 ? 0.604 47.284 19.942 1.00 18.37 112 ARG A CA 1
ATOM 822 C C . ARG A 1 112 ? 0.545 45.785 20.301 1.00 17.98 112 ARG A C 1
ATOM 823 O O . ARG A 1 112 ? -0.267 45.094 19.734 1.00 21.46 112 ARG A O 1
ATOM 831 N N . PRO A 1 113 ? 1.374 45.303 21.262 1.00 17.30 113 PRO A N 1
ATOM 832 C CA . PRO A 1 113 ? 1.188 43.892 21.640 1.00 18.08 113 PRO A CA 1
ATOM 833 C C . PRO A 1 113 ? -0.190 43.655 22.192 1.00 20.57 113 PRO A C 1
ATOM 834 O O . PRO A 1 113 ? -0.650 44.437 23.031 1.00 17.21 113 PRO A O 1
ATOM 838 N N . VAL A 1 114 ? -0.817 42.563 21.785 1.00 17.63 114 VAL A N 1
ATOM 839 C CA . VAL A 1 114 ? -2.126 42.199 22.336 1.00 18.10 114 VAL A CA 1
ATOM 840 C C . VAL A 1 114 ? -2.086 40.782 22.938 1.00 17.80 114 VAL A C 1
ATOM 841 O O . VAL A 1 114 ? -3.023 40.364 23.634 1.00 18.03 114 VAL A O 1
ATOM 845 N N . LEU A 1 115 ? -0.989 40.056 22.713 1.00 17.98 115 LEU A N 1
ATOM 846 C CA . LEU A 1 115 ? -0.893 38.699 23.306 1.00 17.09 115 LEU A CA 1
ATOM 847 C C . LEU A 1 115 ? 0.574 38.411 23.500 1.00 16.27 115 LEU A C 1
ATOM 848 O O . LEU A 1 115 ? 1.355 38.768 22.639 1.00 16.87 115 LEU A O 1
ATOM 853 N N . GLY A 1 116 ? 0.957 37.762 24.605 1.00 15.26 116 GLY A N 1
ATOM 854 C CA . GLY A 1 116 ? 2.364 37.476 24.822 1.00 14.38 116 GLY A CA 1
ATOM 855 C C . GLY A 1 116 ? 2.525 36.204 25.631 1.00 14.12 116 GLY A C 1
ATOM 856 O O . GLY A 1 116 ? 1.746 35.947 26.548 1.00 14.30 116 GLY A O 1
ATOM 857 N N . ILE A 1 117 ? 3.547 35.417 25.318 1.00 14.36 117 ILE A N 1
ATOM 858 C CA . ILE A 1 117 ? 3.924 34.275 26.142 1.00 13.63 117 ILE A CA 1
ATOM 859 C C . ILE A 1 117 ? 5.414 34.409 26.442 1.00 14.24 117 ILE A C 1
ATOM 860 O O . ILE A 1 117 ? 6.222 34.769 25.520 1.00 14.00 117 ILE A O 1
ATOM 865 N N . ILE A 1 118 ? 5.768 34.152 27.710 1.00 12.04 118 ILE A N 1
ATOM 866 C CA . ILE A 1 118 ? 7.158 33.853 28.082 1.00 11.40 118 ILE A CA 1
ATOM 867 C C . ILE A 1 118 ? 7.182 32.381 28.441 1.00 19.13 118 ILE A C 1
ATOM 868 O O . ILE A 1 118 ? 6.425 31.951 29.317 1.00 11.82 118 ILE A O 1
ATOM 873 N N . ASN A 1 119 ? 8.074 31.609 27.827 1.00 11.87 119 ASN A N 1
ATOM 874 C CA . ASN A 1 119 ? 8.169 30.211 28.207 1.00 14.20 119 ASN A CA 1
ATOM 875 C C . ASN A 1 119 ? 9.582 29.831 28.562 1.00 13.29 119 ASN A C 1
ATOM 876 O O . ASN A 1 119 ? 10.478 29.982 27.729 1.00 13.17 119 ASN A O 1
ATOM 881 N N . GLN A 1 120 ? 9.766 29.275 29.759 1.00 11.46 120 GLN A N 1
ATOM 882 C CA . GLN A 1 120 ? 11.093 28.804 30.173 1.00 11.14 120 GLN A CA 1
ATOM 883 C C . GLN A 1 120 ? 11.009 27.315 29.957 1.00 13.32 120 GLN A C 1
ATOM 884 O O . GLN A 1 120 ? 10.324 26.605 30.710 1.00 13.43 120 GLN A O 1
ATOM 890 N N . PRO A 1 121 ? 11.722 26.807 28.918 1.00 13.68 121 PRO A N 1
ATOM 891 C CA . PRO A 1 121 ? 11.491 25.411 28.525 1.00 13.12 121 PRO A CA 1
ATOM 892 C C . PRO A 1 121 ? 12.239 24.406 29.378 1.00 14.67 121 PRO A C 1
ATOM 893 O O . PRO A 1 121 ? 11.962 23.208 29.245 1.00 17.66 121 PRO A O 1
ATOM 897 N N . ILE A 1 122 ? 13.183 24.859 30.223 1.00 13.19 122 ILE A N 1
ATOM 898 C CA . ILE A 1 122 ? 13.918 23.887 31.043 1.00 14.39 122 ILE A CA 1
ATOM 899 C C . ILE A 1 122 ? 13.090 23.564 32.284 1.00 15.38 122 ILE A C 1
ATOM 900 O O . ILE A 1 122 ? 12.853 22.396 32.608 1.00 17.15 122 ILE A O 1
ATOM 905 N N . HIS A 1 123 ? 12.628 24.599 32.970 1.00 13.83 123 HIS A N 1
ATOM 906 C CA . HIS A 1 123 ? 11.786 24.380 34.174 1.00 15.81 123 HIS A CA 1
ATOM 907 C C . HIS A 1 123 ? 10.299 24.374 33.973 1.00 15.79 123 HIS A C 1
ATOM 908 O O . HIS A 1 123 ? 9.537 24.174 34.923 1.00 13.91 123 HIS A O 1
ATOM 915 N N . GLN A 1 124 ? 9.894 24.537 32.719 1.00 13.38 124 GLN A N 1
ATOM 916 C CA . GLN A 1 124 ? 8.467 24.508 32.359 1.00 16.46 124 GLN A CA 1
ATOM 917 C C . GLN A 1 124 ? 7.676 25.561 33.142 1.00 16.19 124 GLN A C 1
ATOM 918 O O . GLN A 1 124 ? 6.765 25.243 33.907 1.00 16.95 124 GLN A O 1
ATOM 924 N N . GLU A 1 125 ? 8.050 26.810 32.945 1.00 12.42 125 GLU A N 1
ATOM 925 C CA . GLU A 1 125 ? 7.335 27.910 33.555 1.00 12.07 125 GLU A CA 1
ATOM 926 C C . GLU A 1 125 ? 6.857 28.762 32.387 1.00 13.23 125 GLU A C 1
ATOM 927 O O . GLU A 1 125 ? 7.681 29.249 31.585 1.00 13.24 125 GLU A O 1
ATOM 933 N N . ARG A 1 126 ? 5.548 29.008 3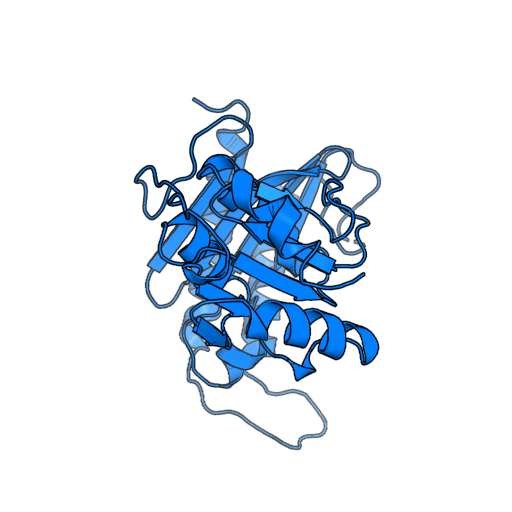2.347 1.00 12.54 126 ARG A N 1
ATOM 934 C CA . ARG A 1 126 ? 4.959 29.684 31.209 1.00 13.08 126 ARG A CA 1
ATOM 935 C C . ARG A 1 126 ? 3.996 30.786 31.671 1.00 13.15 126 ARG A C 1
ATOM 936 O O . ARG A 1 126 ? 3.016 30.514 32.397 1.00 14.96 126 ARG A O 1
ATOM 944 N N . TRP A 1 127 ? 4.315 32.018 31.281 1.00 12.13 127 TRP A N 1
ATOM 94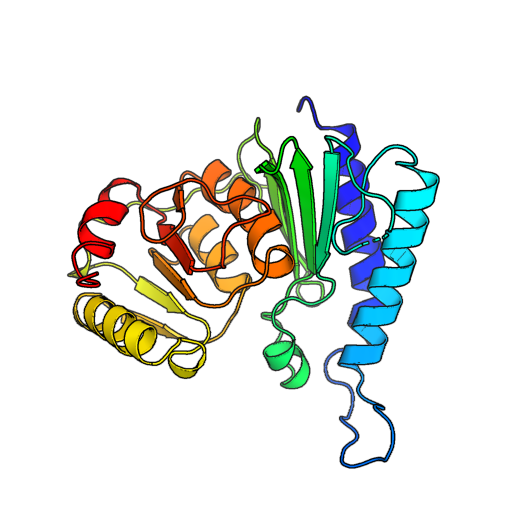5 C CA . TRP A 1 127 ? 3.455 33.179 31.529 1.00 12.07 127 TRP A CA 1
ATOM 946 C C . TRP A 1 127 ? 2.651 33.459 30.252 1.00 13.38 127 TRP A C 1
ATOM 947 O O . TRP A 1 127 ? 3.250 33.467 29.179 1.00 14.44 127 TRP A O 1
ATOM 958 N N . VAL A 1 128 ? 1.332 33.699 30.366 1.00 13.52 128 VAL A N 1
ATOM 959 C CA . VAL A 1 128 ? 0.521 34.035 29.195 1.00 14.22 128 VAL A CA 1
ATOM 960 C C . VAL A 1 128 ? -0.265 35.302 29.510 1.00 16.09 128 VAL A C 1
ATOM 961 O O . VAL A 1 128 ? -1.017 35.333 30.500 1.00 14.28 128 VAL A O 1
ATOM 965 N N . GLY A 1 129 ? -0.119 36.331 28.663 1.00 14.81 129 GLY A N 1
ATOM 966 C CA . GLY A 1 129 ? -0.886 37.564 28.819 1.00 15.55 129 GLY A CA 1
ATOM 967 C C . GLY A 1 129 ? -1.670 37.886 27.560 1.00 17.64 129 GLY A C 1
ATOM 968 O O . GLY A 1 129 ? -1.224 37.563 26.437 1.00 16.95 129 GLY A O 1
ATOM 969 N N . VAL A 1 130 ? -2.845 38.503 27.711 1.00 15.84 130 VAL A N 1
ATOM 970 C CA . VAL A 1 130 ? -3.687 38.791 26.547 1.00 17.01 130 VAL A CA 1
ATOM 971 C C . VAL A 1 130 ? -4.501 40.025 26.917 1.00 18.14 130 VAL A C 1
ATOM 972 O O . VAL A 1 130 ? -4.865 40.216 28.102 1.00 17.04 130 VAL A O 1
ATOM 976 N N . LYS A 1 131 ? -4.856 40.800 25.905 1.00 17.86 131 LYS A N 1
ATOM 977 C CA . LYS A 1 131 ? -5.425 42.121 26.094 1.00 20.74 131 LYS A CA 1
ATOM 978 C C . LYS A 1 131 ? -6.718 42.031 26.921 1.00 22.76 131 LYS A C 1
ATOM 979 O O . LYS A 1 131 ? -7.027 42.929 27.693 1.00 24.44 131 LYS A O 1
ATOM 985 N N . ASP A 1 132 ? -7.460 40.941 26.786 1.00 23.17 132 ASP A N 1
ATOM 986 C CA . ASP A 1 132 ? -8.787 40.906 27.414 1.00 28.05 132 ASP A CA 1
ATOM 987 C C . ASP A 1 132 ? -8.947 39.876 28.559 1.00 31.07 132 ASP A C 1
ATOM 988 O O . ASP A 1 132 ? -10.055 39.506 28.915 1.00 27.94 132 ASP A O 1
ATOM 993 N N . LEU A 1 133 ? -7.840 39.364 29.083 1.00 25.84 133 LEU A N 1
ATOM 994 C CA . LEU A 1 133 ? -7.899 38.407 30.176 1.00 25.26 133 LEU A CA 1
ATOM 995 C C . LEU A 1 133 ? -6.817 38.709 31.207 1.00 20.52 133 LEU A C 1
ATOM 996 O O . LEU A 1 133 ? -5.804 39.335 30.886 1.00 21.31 133 LEU A O 1
ATOM 1001 N N . PRO A 1 134 ? -7.025 38.251 32.460 1.00 19.85 134 PRO A N 1
ATOM 1002 C CA . PRO A 1 134 ? -5.938 38.252 33.465 1.00 17.02 134 PRO A CA 1
ATOM 1003 C C . PRO A 1 134 ? -4.788 37.350 33.026 1.00 15.59 134 PRO A C 1
ATOM 1004 O O . PRO A 1 134 ? -4.976 36.294 32.406 1.00 19.83 134 PRO A O 1
ATOM 1008 N N . THR A 1 135 ? -3.590 37.779 33.366 1.00 15.65 135 THR A N 1
ATOM 1009 C CA . THR A 1 135 ? -2.379 37.035 33.086 1.00 14.64 135 THR A CA 1
ATOM 1010 C C . THR A 1 135 ? -2.367 35.760 33.908 1.00 15.86 135 THR A C 1
ATOM 1011 O O . THR A 1 135 ? -2.823 35.775 35.061 1.00 16.00 135 THR A O 1
ATOM 1015 N N . SER A 1 136 ? -1.852 34.699 33.328 1.00 14.26 136 SER A N 1
ATOM 1016 C CA . SER A 1 136 ? -1.745 33.413 33.982 1.00 14.56 136 SER A CA 1
ATOM 1017 C C . SER A 1 136 ? -0.303 32.871 33.991 1.00 19.32 136 SER A C 1
ATOM 1018 O O . SER A 1 136 ? 0.411 33.126 33.095 1.00 15.41 136 SER A O 1
ATOM 1021 N N . PHE A 1 137 ? 0.040 32.126 35.025 1.00 13.72 137 PHE A N 1
ATOM 1022 C CA . PHE A 1 137 ? 1.333 31.486 35.073 1.00 13.20 137 PHE A CA 1
ATOM 1023 C C . PHE A 1 137 ? 1.046 30.002 35.312 1.00 15.87 137 PHE A C 1
ATOM 1024 O O . PHE A 1 137 ? 0.437 29.662 36.320 1.00 14.49 137 PHE A O 1
ATOM 1032 N N . ASN A 1 138 ? 1.466 29.132 34.386 1.00 16.67 138 ASN A N 1
ATOM 1033 C CA . ASN A 1 138 ? 1.153 27.678 34.476 1.00 16.76 138 ASN A CA 1
ATOM 1034 C C . ASN A 1 138 ? -0.327 27.479 34.757 1.00 20.19 138 ASN A C 1
ATOM 1035 O O . ASN A 1 138 ? -0.739 26.629 35.557 1.00 19.44 138 ASN A O 1
ATOM 1040 N N . GLY A 1 139 ? -1.123 28.286 34.072 1.00 16.88 139 GLY A N 1
ATOM 1041 C CA . GLY A 1 139 ? -2.566 28.143 34.074 1.00 19.15 139 GLY A CA 1
ATOM 1042 C C . GLY A 1 139 ? -3.286 28.819 35.221 1.00 22.29 139 GLY A C 1
ATOM 1043 O O . GLY A 1 139 ? -4.519 28.796 35.239 1.00 22.37 139 GLY A O 1
ATOM 1044 N N . GLU A 1 140 ? -2.564 29.465 36.144 1.00 18.09 140 GLU A N 1
ATOM 1045 C CA . GLU A 1 140 ? -3.221 30.161 37.263 1.00 17.73 140 GLU A CA 1
ATOM 1046 C C . GLU A 1 140 ? -3.163 31.688 37.156 1.00 15.94 140 GLU A C 1
ATOM 1047 O O . GLU A 1 140 ? -2.140 32.214 36.787 1.00 14.97 140 GLU A O 1
ATOM 1053 N N . VAL A 1 141 ? -4.231 32.391 37.543 1.00 16.41 141 VAL A N 1
ATOM 1054 C CA . VAL A 1 141 ? -4.214 33.860 37.490 1.00 15.75 141 VAL A CA 1
ATOM 1055 C C . VAL A 1 141 ? -3.171 34.375 38.476 1.00 19.19 141 VAL A C 1
ATOM 1056 O O . VAL A 1 141 ? -3.063 33.839 39.585 1.00 17.64 141 VAL A O 1
ATOM 1060 N N . ILE A 1 142 ? -2.441 35.426 38.102 1.00 15.91 142 ILE A N 1
ATOM 1061 C CA . ILE A 1 142 ? -1.412 35.965 38.975 1.00 13.88 142 ILE A CA 1
ATOM 1062 C C . ILE A 1 142 ? -1.540 37.476 39.075 1.00 16.72 142 ILE A C 1
ATOM 1063 O O . ILE A 1 142 ? -2.195 38.111 38.233 1.00 15.90 142 ILE A O 1
ATOM 1068 N N . HIS A 1 143 ? -0.917 38.037 40.120 1.00 14.15 143 HIS A N 1
ATOM 1069 C CA . HIS A 1 143 ? -1.062 39.439 40.431 1.00 14.88 143 HIS A CA 1
ATOM 1070 C C . HIS A 1 143 ? 0.297 40.041 40.818 1.00 11.29 143 HIS A C 1
ATOM 1071 O O . HIS A 1 143 ? 1.021 39.471 41.632 1.00 15.21 143 HIS A O 1
ATOM 1078 N N . THR A 1 144 ? 0.554 41.249 40.312 1.00 10.92 144 THR A N 1
ATOM 1079 C CA . THR A 1 144 ? 1.673 42.045 40.813 1.00 10.39 144 THR A CA 1
ATOM 1080 C C . THR A 1 144 ? 1.346 42.467 42.260 1.00 17.24 144 THR A C 1
ATOM 1081 O O . THR A 1 144 ? 0.189 42.306 42.716 1.00 13.94 144 THR A O 1
ATOM 1085 N N . ARG A 1 145 ? 2.385 42.834 43.012 1.00 13.76 145 ARG A N 1
ATOM 1086 C CA . ARG A 1 145 ? 2.172 43.368 44.360 1.00 13.54 145 ARG A CA 1
ATOM 1087 C C . ARG A 1 145 ? 2.257 44.857 44.401 1.00 11.84 145 ARG A C 1
ATOM 1088 O O . ARG A 1 145 ? 2.815 45.507 43.483 1.00 10.43 145 ARG A O 1
ATOM 1096 N N . SER A 1 146 ? 1.668 45.425 45.454 1.00 11.74 146 SER A N 1
ATOM 1097 C CA . SER A 1 146 ? 1.775 46.861 45.650 1.00 11.55 146 SER A CA 1
ATOM 1098 C C . SER A 1 146 ? 3.088 47.179 46.381 1.00 11.45 146 SER A C 1
ATOM 1099 O O . SER A 1 146 ? 3.716 46.301 46.966 1.00 12.93 146 SER A O 1
ATOM 1102 N N . CYS A 1 147 ? 3.484 48.452 46.366 1.00 12.27 147 CYS A N 1
ATOM 1103 C CA . CYS A 1 147 ? 4.760 48.837 46.966 1.00 11.50 147 CYS A CA 1
ATOM 1104 C C . CYS A 1 147 ? 4.669 50.316 47.392 1.00 11.98 147 CYS A C 1
ATOM 1105 O O . CYS A 1 147 ? 4.246 51.161 46.610 1.00 16.63 147 CYS A O 1
ATOM 1108 N N . PRO A 1 148 ? 4.849 50.582 48.675 1.00 14.15 148 PRO A N 1
ATOM 1109 C CA . PRO A 1 148 ? 4.621 51.948 49.191 1.00 18.29 148 PRO A CA 1
ATOM 1110 C C . PRO A 1 148 ? 5.500 53.068 48.602 1.00 20.00 148 PRO A C 1
ATOM 1111 O O . PRO A 1 148 ? 5.046 54.199 48.483 1.00 18.84 148 PRO A O 1
ATOM 1115 N N . ALA A 1 149 ? 6.761 52.751 48.276 1.00 15.29 149 ALA A N 1
ATOM 1116 C CA . ALA A 1 149 ? 7.755 53.800 47.975 1.00 15.44 149 ALA A CA 1
ATOM 1117 C C . ALA A 1 149 ? 8.996 53.114 47.416 1.00 16.42 149 ALA A C 1
ATOM 1118 O O . ALA A 1 149 ? 9.220 51.934 47.698 1.00 12.35 149 ALA A O 1
ATOM 1120 N N . LEU A 1 150 ? 9.875 53.875 46.754 1.00 14.95 150 LEU A N 1
ATOM 1121 C CA . LEU A 1 150 ? 11.112 53.289 46.219 1.00 13.58 150 LEU A CA 1
ATOM 1122 C C . LEU A 1 150 ? 11.993 52.665 47.255 1.00 16.11 150 LEU A C 1
ATOM 1123 O O . LEU A 1 150 ? 12.606 51.644 46.997 1.00 14.08 150 LEU A O 1
ATOM 1128 N N . ASP A 1 151 ? 11.998 53.218 48.466 1.00 13.37 151 ASP A N 1
ATOM 1129 C CA . ASP A 1 151 ? 12.914 52.672 49.463 1.00 17.82 151 ASP A CA 1
ATOM 1130 C C . ASP A 1 151 ? 12.457 51.302 49.987 1.00 19.00 151 ASP A C 1
ATOM 1131 O O . ASP A 1 151 ? 13.142 50.687 50.804 1.00 18.73 151 ASP A O 1
ATOM 1136 N N . HIS A 1 152 ? 11.274 50.850 49.561 1.00 12.94 152 HIS A N 1
ATOM 1137 C CA . HIS A 1 152 ? 10.831 49.467 49.799 1.00 14.53 152 HIS A CA 1
ATOM 1138 C C . HIS A 1 152 ? 10.877 48.574 48.580 1.00 16.48 152 HIS A C 1
ATOM 1139 O O . HIS A 1 152 ? 10.592 47.345 48.654 1.00 15.67 152 HIS A O 1
ATOM 1146 N N . ALA A 1 153 ? 11.224 49.161 47.439 1.00 14.50 153 ALA A N 1
ATOM 1147 C CA . ALA A 1 153 ? 11.099 48.441 46.175 1.00 13.83 153 ALA A CA 1
ATOM 1148 C C . ALA A 1 153 ? 12.340 47.577 45.829 1.00 10.26 153 ALA A C 1
ATOM 1149 O O . ALA A 1 153 ? 13.480 47.978 46.071 1.00 14.69 153 ALA A O 1
ATOM 1151 N N . LEU A 1 154 ? 12.078 46.414 45.237 1.00 12.25 154 LEU A N 1
ATOM 1152 C CA . LEU A 1 154 ? 13.129 45.617 44.614 1.00 11.97 154 LEU A CA 1
ATOM 1153 C C . LEU A 1 154 ? 13.167 45.924 43.123 1.00 9.98 154 LEU A C 1
ATOM 1154 O O . LEU A 1 154 ? 12.157 45.816 42.453 1.00 10.64 154 LEU A O 1
ATOM 1159 N N . LEU A 1 155 ? 14.351 46.337 42.642 1.00 11.39 155 LEU A N 1
ATOM 1160 C CA . LEU A 1 155 ? 14.558 46.781 41.268 1.00 8.75 155 LEU A CA 1
ATOM 1161 C C . LEU A 1 155 ? 15.381 45.670 40.594 1.00 9.24 155 LEU A C 1
ATOM 1162 O O . LEU A 1 155 ? 16.235 45.093 41.234 1.00 10.72 155 LEU A O 1
ATOM 1167 N N . ALA A 1 156 ? 15.167 45.412 39.317 1.00 8.19 156 ALA A N 1
ATOM 1168 C CA . ALA A 1 156 ? 16.017 44.446 38.624 1.00 9.62 156 ALA A CA 1
ATOM 1169 C C . ALA A 1 156 ? 16.420 45.051 37.308 1.00 12.74 156 ALA A C 1
ATOM 1170 O O . ALA A 1 156 ? 15.685 45.882 36.715 1.00 9.41 156 ALA A O 1
ATOM 1172 N N . THR A 1 157 ? 17.571 44.607 36.824 1.00 9.97 157 THR A N 1
ATOM 1173 C CA . THR A 1 157 ? 17.950 44.938 35.431 1.00 10.40 157 THR A CA 1
ATOM 1174 C C . THR A 1 157 ? 18.952 43.866 34.966 1.00 10.82 157 THR A C 1
ATOM 1175 O O . THR A 1 157 ? 19.588 43.219 35.812 1.00 9.77 157 THR A O 1
ATOM 1179 N N . THR A 1 158 ? 19.058 43.649 33.659 1.00 8.97 158 THR A N 1
ATOM 1180 C CA . THR A 1 158 ? 19.927 42.540 33.234 1.00 8.45 158 THR A CA 1
ATOM 1181 C C . THR A 1 158 ? 21.391 42.885 33.515 1.00 11.21 158 THR A C 1
ATOM 1182 O O . THR A 1 158 ? 22.134 42.055 34.065 1.00 11.60 158 THR A O 1
ATOM 1186 N N . SER A 1 159 ? 21.793 44.110 33.153 1.00 10.32 159 SER A N 1
ATOM 1187 C CA . SER A 1 159 ? 23.170 44.561 33.438 1.00 11.21 159 SER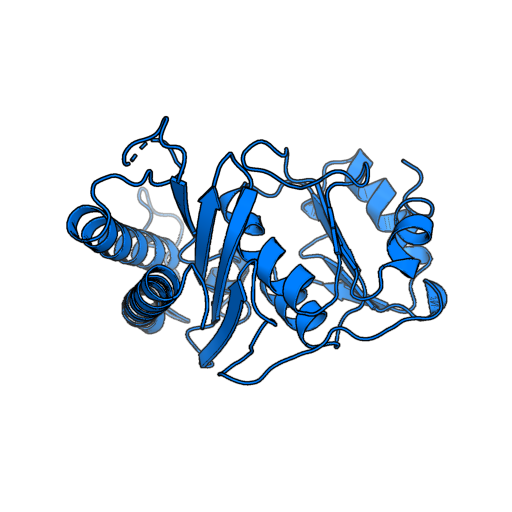 A CA 1
ATOM 1188 C C . SER A 1 159 ? 23.307 46.083 33.393 1.00 11.01 159 SER A C 1
ATOM 1189 O O . SER A 1 159 ? 22.808 46.697 32.473 1.00 15.66 159 SER A O 1
ATOM 1192 N N . PRO A 1 160 ? 24.038 46.696 34.346 1.00 13.30 160 PRO A N 1
ATOM 1193 C CA . PRO A 1 160 ? 24.350 48.128 34.235 1.00 17.43 160 PRO A CA 1
ATOM 1194 C C . PRO A 1 160 ? 25.113 48.456 32.969 1.00 20.46 160 PRO A C 1
ATOM 1195 O O . PRO A 1 160 ? 24.975 49.552 32.407 1.00 25.70 160 PRO A O 1
ATOM 1199 N N . TRP A 1 161 ? 25.895 47.500 32.489 1.00 15.54 161 TRP A N 1
ATOM 1200 C CA . TRP A 1 161 ? 26.704 47.766 31.307 1.00 19.07 161 TRP A CA 1
ATOM 1201 C C . TRP A 1 161 ? 25.959 47.593 29.983 1.00 19.51 161 TRP A C 1
ATOM 1202 O O . TRP A 1 161 ? 26.548 47.791 28.912 1.00 23.67 161 TRP A O 1
ATOM 1213 N N . LEU A 1 162 ? 24.688 47.184 30.037 1.00 16.79 162 LEU A N 1
ATOM 1214 C CA . LEU A 1 162 ? 23.897 47.132 28.821 1.00 15.08 162 LEU A CA 1
ATOM 1215 C C . LEU A 1 162 ? 23.199 48.477 28.488 1.00 27.93 162 LEU A C 1
ATOM 1216 O O . LEU A 1 162 ? 22.511 48.588 27.473 1.00 35.23 162 LEU A O 1
ATOM 1221 N N . PHE A 1 163 ? 23.357 49.470 29.357 1.00 19.80 163 PHE A N 1
ATOM 1222 C CA . PHE A 1 163 ? 22.916 50.840 29.105 1.00 15.74 163 PHE A CA 1
ATOM 1223 C C . PHE A 1 163 ? 23.920 51.619 28.254 1.00 21.49 163 PHE A C 1
ATOM 1224 O O . PHE A 1 163 ? 25.119 51.310 28.262 1.00 19.79 163 PHE A O 1
ATOM 1232 N N . GLU A 1 164 ? 23.428 52.681 27.612 1.00 17.45 164 GLU A N 1
ATOM 1233 C CA . GLU A 1 164 ? 24.261 53.745 27.045 1.00 21.22 164 GLU A CA 1
ATOM 1234 C C . GLU A 1 164 ? 24.934 54.479 28.204 1.00 25.39 164 GLU A C 1
ATOM 1235 O O . GLU A 1 164 ? 24.544 54.357 29.378 1.00 20.16 164 GLU A O 1
ATOM 1241 N N . LYS A 1 165 ? 26.004 55.188 27.904 1.00 22.83 165 LYS A N 1
ATOM 1242 C CA . LYS A 1 165 ? 26.710 55.892 28.952 1.00 26.92 165 LYS A CA 1
ATOM 1243 C C . LYS A 1 165 ? 25.843 56.813 29.821 1.00 23.62 165 LYS A C 1
ATOM 1244 O O . LYS A 1 165 ? 25.933 56.737 31.045 1.00 26.32 165 LYS A O 1
ATOM 1250 N N . GLU A 1 166 ? 25.012 57.675 29.243 1.00 22.26 166 GLU A N 1
ATOM 1251 C CA . GLU A 1 166 ? 24.086 58.442 30.087 1.00 25.52 166 GLU A CA 1
ATOM 1252 C C . GLU A 1 166 ? 23.029 57.572 30.786 1.00 25.26 166 GLU A C 1
ATOM 1253 O O . GLU A 1 166 ? 22.621 57.858 31.950 1.00 22.66 166 GLU A O 1
ATOM 1259 N N . GLY A 1 167 ? 22.618 56.489 30.100 1.00 22.86 167 GLY A N 1
ATOM 1260 C CA . GLY A 1 167 ? 21.604 55.586 30.670 1.00 19.39 167 GLY A CA 1
ATOM 1261 C C . GLY A 1 167 ? 22.163 54.905 31.920 1.00 20.60 167 GLY A C 1
ATOM 1262 O O . GLY A 1 167 ? 21.401 54.628 32.856 1.00 24.71 167 GLY A O 1
ATOM 1263 N N . GLU A 1 168 ? 23.477 54.645 31.971 1.00 19.49 168 GLU A N 1
ATOM 1264 C CA . GLU A 1 168 ? 24.072 54.056 33.175 1.00 21.45 168 GLU A CA 1
ATOM 1265 C C . GLU A 1 168 ? 23.900 55.037 34.354 1.00 24.25 168 GLU A C 1
ATOM 1266 O O . GLU A 1 168 ? 23.660 54.626 35.493 1.00 21.75 168 GLU A O 1
ATOM 1272 N N . VAL A 1 169 ? 23.993 56.334 34.071 1.00 19.55 169 VAL A N 1
ATOM 1273 C CA . VAL A 1 169 ? 23.856 57.307 35.132 1.00 20.21 169 VAL A CA 1
ATOM 1274 C C . VAL A 1 169 ? 22.385 57.342 35.626 1.00 21.28 169 VAL A C 1
ATOM 1275 O O . VAL A 1 169 ? 22.138 57.323 36.847 1.00 19.70 169 VAL A O 1
ATOM 1279 N N . HIS A 1 170 ? 21.421 57.335 34.690 1.00 19.18 170 HIS A N 1
ATOM 1280 C CA . HIS A 1 170 ? 20.013 57.299 35.138 1.00 17.05 170 HIS A CA 1
ATOM 1281 C C . HIS A 1 170 ? 19.693 56.030 35.956 1.00 15.78 170 HIS A C 1
ATOM 1282 O O . HIS A 1 170 ? 18.969 56.072 37.009 1.00 17.05 170 HIS A O 1
ATOM 1289 N N . PHE A 1 171 ? 20.266 54.897 35.512 1.00 14.95 171 PHE A N 1
ATOM 1290 C CA . PHE A 1 171 ? 20.009 53.660 36.232 1.00 14.48 171 PHE A CA 1
ATOM 1291 C C . PHE A 1 171 ? 20.622 53.724 37.623 1.00 18.31 171 PHE A C 1
ATOM 1292 O O . PHE A 1 171 ? 20.015 53.306 38.623 1.00 15.50 171 PHE A O 1
ATOM 1300 N N . ASP A 1 172 ? 21.851 54.249 37.712 1.00 17.17 172 ASP A N 1
ATOM 1301 C CA . ASP A 1 172 ? 22.473 54.284 39.010 1.00 15.02 172 ASP A CA 1
ATOM 1302 C C . ASP A 1 172 ? 21.699 55.164 39.997 1.00 17.95 172 ASP A C 1
ATOM 1303 O O . ASP A 1 172 ? 21.589 54.861 41.231 1.00 16.78 172 ASP A O 1
ATOM 1308 N N . LYS A 1 173 ? 21.126 56.244 39.452 1.00 15.67 173 LYS A N 1
ATOM 1309 C CA . LYS A 1 173 ? 20.398 57.131 40.320 1.00 14.36 173 LYS A CA 1
ATOM 1310 C C . LYS A 1 173 ? 19.149 56.452 40.878 1.00 16.91 173 LYS A C 1
ATOM 1311 O O . LYS A 1 173 ? 18.818 56.624 42.086 1.00 16.65 173 LYS A O 1
ATOM 1317 N N . ILE A 1 174 ? 18.416 55.736 40.028 1.00 13.53 174 ILE A N 1
ATOM 1318 C CA . ILE A 1 174 ? 17.278 55.003 40.649 1.00 12.08 174 ILE A CA 1
ATOM 1319 C C . ILE A 1 174 ? 17.673 53.820 41.546 1.00 12.96 174 ILE A C 1
ATOM 1320 O O . ILE A 1 174 ? 17.066 53.607 42.623 1.00 14.37 174 ILE A O 1
ATOM 1325 N N . ARG A 1 175 ? 18.771 53.139 41.203 1.00 12.15 175 ARG A N 1
ATOM 1326 C CA . ARG A 1 175 ? 19.227 52.023 42.029 1.00 13.23 175 ARG A CA 1
ATOM 1327 C C . ARG A 1 175 ? 19.509 52.508 43.457 1.00 12.68 175 ARG A C 1
ATOM 1328 O O . ARG A 1 175 ? 19.144 51.829 44.428 1.00 12.44 175 ARG A O 1
ATOM 1336 N N . LEU A 1 176 ? 20.103 53.688 43.573 1.00 13.31 176 LEU A N 1
ATOM 1337 C CA . LEU A 1 176 ? 20.493 54.231 44.885 1.00 16.74 176 LEU A CA 1
ATOM 1338 C C . LEU A 1 176 ? 19.301 54.543 45.781 1.00 19.77 176 LEU A C 1
ATOM 1339 O O . LEU A 1 176 ? 19.440 54.669 46.997 1.00 16.17 176 LEU A O 1
ATOM 1344 N N . LYS A 1 177 ? 18.125 54.687 45.178 1.00 15.63 177 LYS A N 1
ATOM 1345 C CA . LYS A 1 177 ? 16.903 55.018 45.913 1.00 13.76 177 LYS A CA 1
ATOM 1346 C C . LYS A 1 177 ? 16.035 53.802 46.242 1.00 16.53 177 LYS A C 1
ATOM 1347 O O . LYS A 1 177 ? 15.054 53.922 47.035 1.00 20.03 177 LYS A O 1
ATOM 1353 N N . CYS A 1 178 ? 16.371 52.639 45.657 1.00 14.17 178 CYS A N 1
ATOM 1354 C CA . CYS A 1 178 ? 15.608 51.389 45.908 1.00 11.85 178 CYS A CA 1
ATOM 1355 C C . CYS A 1 178 ? 16.154 50.579 47.066 1.00 15.68 178 CYS A C 1
ATOM 1356 O O . CYS A 1 178 ? 17.292 50.801 47.497 1.00 14.84 178 CYS A O 1
ATOM 1359 N N . ARG A 1 179 ? 15.331 49.679 47.602 1.00 14.10 179 ARG A N 1
ATOM 1360 C CA . ARG A 1 179 ? 15.734 48.854 48.743 1.00 15.02 179 ARG A CA 1
ATOM 1361 C C . ARG A 1 179 ? 16.806 47.823 48.320 1.00 14.16 179 ARG A C 1
ATOM 1362 O O . ARG A 1 179 ? 17.728 47.526 49.063 1.00 17.47 179 ARG A O 1
ATOM 1370 N N . ASP A 1 180 ? 16.636 47.233 47.152 1.00 12.03 180 ASP A N 1
ATOM 1371 C CA . ASP A 1 180 ? 17.649 46.288 46.661 1.00 16.59 180 ASP A CA 1
ATOM 1372 C C . ASP A 1 180 ? 17.559 46.181 45.176 1.00 17.63 180 ASP A C 1
ATOM 1373 O O . ASP A 1 180 ? 16.512 46.488 44.623 1.00 13.04 180 ASP A O 1
ATOM 1378 N N . THR A 1 181 ? 18.664 45.777 44.549 1.00 10.46 181 THR A N 1
ATOM 1379 C CA . THR A 1 181 ? 18.671 45.615 43.090 1.00 11.29 181 THR A CA 1
ATOM 1380 C C . THR A 1 181 ? 19.171 44.217 42.753 1.00 14.19 181 THR A C 1
ATOM 1381 O O . THR A 1 181 ? 20.222 43.806 43.290 1.00 17.03 181 THR A O 1
ATOM 1385 N N . LEU A 1 182 ? 18.462 43.483 41.894 1.00 11.42 182 LEU A N 1
ATOM 1386 C CA . LEU A 1 182 ? 18.965 42.160 41.516 1.00 11.14 182 LEU A CA 1
ATOM 1387 C C . LEU A 1 182 ? 19.363 42.261 40.067 1.00 12.18 182 LEU A C 1
ATOM 1388 O O . LEU A 1 182 ? 18.783 43.052 39.310 1.00 10.54 182 LEU A O 1
ATOM 1393 N N . LEU A 1 183 ? 20.364 41.479 39.685 1.00 10.16 183 LEU A N 1
ATOM 1394 C CA . LEU A 1 183 ? 20.954 41.637 38.360 1.00 8.72 183 LEU A CA 1
ATOM 1395 C C . LEU A 1 183 ? 20.869 40.363 37.535 1.00 10.78 183 LEU A C 1
ATOM 1396 O O . LEU A 1 183 ? 20.789 39.264 38.085 1.00 11.94 183 LEU A O 1
ATOM 1401 N N . GLY A 1 184 ? 20.887 40.518 36.222 1.00 10.75 184 GLY A N 1
ATOM 1402 C CA . GLY A 1 184 ? 20.781 39.404 35.269 1.00 9.22 184 GLY A CA 1
ATOM 1403 C C . GLY A 1 184 ? 19.328 39.012 35.069 1.00 12.89 184 GLY A C 1
ATOM 1404 O O . GLY A 1 184 ? 18.484 39.262 35.937 1.00 11.50 184 GLY A O 1
ATOM 1405 N N . GLY A 1 185 ? 19.013 38.389 33.943 1.00 11.76 185 GLY A N 1
ATOM 1406 C CA . GLY A 1 185 ? 17.736 37.675 33.857 1.00 8.60 185 GLY A CA 1
ATOM 1407 C C . GLY A 1 185 ? 16.873 37.972 32.635 1.00 7.90 185 GLY A C 1
ATOM 1408 O O . GLY A 1 185 ? 16.007 37.146 32.321 1.00 9.34 185 GLY A O 1
ATOM 1409 N N . ASP A 1 186 ? 17.067 39.121 31.971 1.00 8.96 186 ASP A N 1
ATOM 1410 C CA . ASP A 1 186 ? 16.279 39.430 30.747 1.00 10.00 186 ASP A CA 1
ATOM 1411 C C . ASP A 1 186 ? 14.777 39.304 31.006 1.00 10.66 186 ASP A C 1
ATOM 1412 O O . ASP A 1 186 ? 14.271 39.872 32.041 1.00 10.08 186 ASP A O 1
ATOM 1417 N N . CYS A 1 187 ? 14.076 38.524 30.172 1.00 8.38 187 CYS A N 1
ATOM 1418 C CA . CYS A 1 187 ? 12.608 38.441 30.307 1.00 8.46 187 CYS A CA 1
ATOM 1419 C C . CYS A 1 187 ? 12.183 37.925 31.655 1.00 11.91 187 CYS A C 1
ATOM 1420 O O . CYS A 1 187 ? 11.053 38.219 32.135 1.00 9.84 187 CYS A O 1
ATOM 1423 N N . TYR A 1 188 ? 13.072 37.162 32.294 1.00 8.08 188 TYR A N 1
ATOM 1424 C CA . TYR A 1 188 ? 12.659 36.478 33.501 1.00 8.02 188 TYR A CA 1
ATOM 1425 C C . TYR A 1 188 ? 12.279 37.506 34.573 1.00 10.81 188 TYR A C 1
ATOM 1426 O O . TYR A 1 188 ? 11.356 37.252 35.375 1.00 10.51 188 TYR A O 1
ATOM 1435 N N . ASN A 1 189 ? 12.945 38.659 34.584 1.00 7.75 189 ASN A N 1
ATOM 1436 C CA . ASN A 1 189 ? 12.588 39.592 35.686 1.00 7.55 189 ASN A CA 1
ATOM 1437 C C . ASN A 1 189 ? 11.194 40.159 35.526 1.00 7.66 189 ASN A C 1
ATOM 1438 O O . ASN A 1 189 ? 10.518 40.478 36.514 1.00 8.21 189 ASN A O 1
ATOM 1443 N N . TYR A 1 190 ? 10.731 40.245 34.274 1.00 7.81 190 TYR A N 1
ATOM 1444 C CA . TYR A 1 190 ? 9.383 40.746 34.041 1.00 8.04 190 TYR A CA 1
ATOM 1445 C C . TYR A 1 190 ? 8.395 39.667 34.448 1.00 8.89 190 TYR A C 1
ATOM 1446 O O . TYR A 1 190 ? 7.309 39.972 34.969 1.00 10.38 190 TYR A O 1
ATOM 1455 N N . GLY A 1 191 ? 8.801 38.401 34.263 1.00 8.60 191 GLY A N 1
ATOM 1456 C CA . GLY A 1 191 ? 7.913 37.358 34.743 1.00 9.02 191 GLY A CA 1
ATOM 1457 C C . GLY A 1 191 ? 7.873 37.416 36.277 1.00 9.61 191 GLY A C 1
ATOM 1458 O O . GLY A 1 191 ? 6.763 37.267 36.867 1.00 10.69 191 GLY A O 1
ATOM 1459 N N . LEU A 1 192 ? 9.015 37.703 36.912 1.00 8.54 192 LEU A N 1
ATOM 1460 C CA . LEU A 1 192 ? 8.960 37.679 38.408 1.00 8.31 192 LEU A CA 1
ATOM 1461 C C . LEU A 1 192 ? 8.163 38.889 38.863 1.00 9.60 192 LEU A C 1
ATOM 1462 O O . LEU A 1 192 ? 7.442 38.845 39.934 1.00 10.40 192 LEU A O 1
ATOM 1467 N N . LEU A 1 193 ? 8.268 39.964 38.082 1.00 8.17 193 LEU A N 1
ATOM 1468 C CA . LEU A 1 193 ? 7.509 41.165 38.513 1.00 8.28 193 LEU A CA 1
ATOM 1469 C C . LEU A 1 193 ? 5.996 40.874 38.372 1.00 11.45 193 LEU A C 1
ATOM 1470 O O . LEU A 1 193 ? 5.213 41.278 39.272 1.00 11.46 193 LEU A O 1
ATOM 1475 N N . SER A 1 194 ? 5.592 40.100 37.324 1.00 9.33 194 SER A N 1
ATOM 1476 C CA . SER A 1 194 ? 4.153 39.804 37.130 1.00 10.65 194 SER A CA 1
ATOM 1477 C C . SER A 1 194 ? 3.640 38.873 38.223 1.00 12.40 194 SER A C 1
ATOM 1478 O O . SER A 1 194 ? 2.469 38.892 38.547 1.00 12.45 194 SER A O 1
ATOM 1481 N N . LEU A 1 195 ? 4.531 38.032 38.765 1.00 9.57 195 LEU A N 1
ATOM 1482 C CA . LEU A 1 195 ? 4.163 37.113 39.855 1.00 10.01 195 LEU A CA 1
ATOM 1483 C C . LEU A 1 195 ? 4.160 37.829 41.195 1.00 13.38 195 LEU A C 1
ATOM 1484 O O . LEU A 1 195 ? 3.750 37.253 42.225 1.00 11.08 195 LEU A O 1
ATOM 1489 N N . GLY A 1 196 ? 4.609 39.073 41.221 1.00 10.55 196 GLY A N 1
ATOM 1490 C CA . GLY A 1 196 ? 4.639 39.767 42.514 1.00 12.05 196 GLY A CA 1
ATOM 1491 C C . GLY A 1 196 ? 5.908 39.618 43.361 1.00 14.30 196 GLY A C 1
ATOM 1492 O O . GLY A 1 196 ? 5.868 39.746 44.599 1.00 12.54 196 GLY A O 1
ATOM 1493 N N . HIS A 1 197 ? 7.029 39.257 42.726 1.00 9.30 197 HIS A N 1
ATOM 1494 C CA . HIS A 1 197 ? 8.305 39.104 43.477 1.00 9.27 197 HIS A CA 1
ATOM 1495 C C . HIS A 1 197 ? 9.339 40.166 43.148 1.00 13.63 197 HIS A C 1
ATOM 1496 O O . HIS A 1 197 ? 10.439 40.148 43.702 1.00 10.86 197 HIS A O 1
ATOM 1503 N N . CYS A 1 198 ? 8.975 41.138 42.285 1.00 10.90 198 CYS A N 1
ATOM 1504 C CA . CYS A 1 198 ? 9.920 42.179 41.907 1.00 11.37 198 CYS A CA 1
ATOM 1505 C C . CYS A 1 198 ? 9.056 43.457 41.777 1.00 12.28 198 CYS A C 1
ATOM 1506 O O . CYS A 1 198 ? 7.900 43.309 41.392 1.00 11.40 198 CYS A O 1
ATOM 1509 N N . ASP A 1 199 ? 9.562 44.678 42.050 1.00 10.78 199 ASP A N 1
ATOM 1510 C CA . ASP A 1 199 ? 8.663 45.855 41.930 1.00 9.70 199 ASP A CA 1
ATOM 1511 C C . ASP A 1 199 ? 8.920 46.722 40.728 1.00 8.58 199 ASP A C 1
ATOM 1512 O O . ASP A 1 199 ? 7.997 47.376 40.243 1.00 10.11 199 ASP A O 1
ATOM 1517 N N . LEU A 1 200 ? 10.180 46.778 40.287 1.00 8.41 200 LEU A N 1
ATOM 1518 C CA . LEU A 1 200 ? 10.540 47.618 39.129 1.00 8.38 200 LEU A CA 1
ATOM 1519 C C . LEU A 1 200 ? 11.542 46.866 38.266 1.00 9.69 200 LEU A C 1
ATOM 1520 O O . LEU A 1 200 ? 12.413 46.171 38.789 1.00 8.33 200 LEU A O 1
ATOM 1525 N N . VAL A 1 201 ? 11.422 47.012 36.946 1.00 9.82 201 VAL A N 1
ATOM 1526 C CA . VAL A 1 201 ? 12.501 46.621 36.073 1.00 10.67 201 VAL A CA 1
ATOM 1527 C C . VAL A 1 201 ? 12.751 47.833 35.166 1.00 10.75 201 VAL A C 1
ATOM 1528 O O . VAL A 1 201 ? 11.809 48.399 34.637 1.00 11.95 201 VAL A O 1
ATOM 1532 N N . VAL A 1 202 ? 14.011 48.198 34.976 1.00 8.93 202 VAL A N 1
ATOM 1533 C CA . VAL A 1 202 ? 14.354 49.330 34.109 1.00 8.89 202 VAL A CA 1
ATOM 1534 C C . VAL A 1 202 ? 15.471 48.861 33.197 1.00 9.47 202 VAL A C 1
ATOM 1535 O O . VAL A 1 202 ? 16.520 48.419 33.687 1.00 9.47 202 VAL A O 1
ATOM 1539 N N . GLU A 1 203 ? 15.254 48.966 31.876 1.00 9.22 203 GLU A N 1
ATOM 1540 C CA . GLU A 1 203 ? 16.251 48.549 30.918 1.00 10.46 203 GLU A CA 1
ATOM 1541 C C . GLU A 1 203 ? 16.321 49.515 29.760 1.00 11.62 203 GLU A C 1
ATOM 1542 O O . GLU A 1 203 ? 15.371 50.282 29.488 1.00 12.38 203 GLU A O 1
ATOM 1548 N N . GLN A 1 204 ? 17.415 49.386 29.019 1.00 10.94 204 GLN A N 1
ATOM 1549 C CA . GLN A 1 204 ? 17.620 50.238 27.833 1.00 14.76 204 GLN A CA 1
ATOM 1550 C C . GLN A 1 204 ? 18.279 49.403 26.756 1.00 15.27 204 GLN A C 1
ATOM 1551 O O . GLN A 1 204 ? 19.050 48.472 27.071 1.00 13.89 204 GLN A O 1
ATOM 1557 N N . GLY A 1 205 ? 18.015 49.735 25.487 1.00 13.60 205 GLY A N 1
ATOM 1558 C CA . GLY A 1 205 ? 18.667 49.039 24.386 1.00 18.36 205 GLY A CA 1
ATOM 1559 C C . GLY A 1 205 ? 17.957 47.787 23.918 1.00 17.20 205 GLY A C 1
ATOM 1560 O O . GLY A 1 205 ? 18.481 47.072 23.074 1.00 17.23 205 GLY A O 1
ATOM 1561 N N . LEU A 1 206 ? 16.749 47.518 24.409 1.00 11.81 206 LEU A N 1
ATOM 1562 C CA . LEU A 1 206 ? 16.006 46.327 23.932 1.00 11.72 206 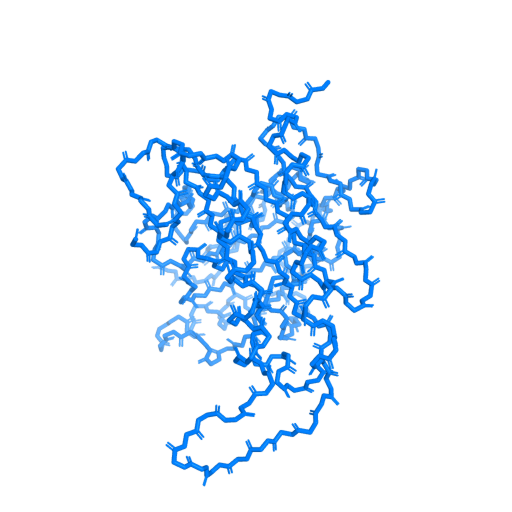LEU A CA 1
ATOM 1563 C C . LEU A 1 206 ? 15.492 46.489 22.482 1.00 14.74 206 LEU A C 1
ATOM 1564 O O . LEU A 1 206 ? 15.235 47.633 22.022 1.00 15.76 206 LEU A O 1
ATOM 1569 N N . LYS A 1 207 ? 15.378 45.361 21.766 1.00 13.23 207 LYS A N 1
ATOM 1570 C CA . LYS A 1 207 ? 14.732 45.292 20.447 1.00 17.81 207 LYS A CA 1
ATOM 1571 C C . LYS A 1 207 ? 13.269 44.947 20.664 1.00 19.01 207 LYS A C 1
ATOM 1572 O O . LYS A 1 207 ? 12.953 44.451 21.716 1.00 14.87 207 LYS A O 1
ATOM 1578 N N . PHE A 1 208 ? 12.398 45.148 19.667 1.00 14.51 208 PHE A N 1
ATOM 1579 C CA . PHE A 1 208 ? 10.971 44.862 19.863 1.00 16.24 208 PHE A CA 1
ATOM 1580 C C . PHE A 1 208 ? 10.745 43.365 20.197 1.00 20.21 208 PHE A C 1
ATOM 1581 O O . PHE A 1 208 ? 9.843 43.013 20.984 1.00 17.36 208 PHE A O 1
ATOM 1589 N N . TYR A 1 209 ? 11.604 42.497 19.663 1.00 14.35 209 TYR A N 1
ATOM 1590 C CA . TYR A 1 209 ? 11.537 41.060 19.936 1.00 15.50 209 TYR A CA 1
ATOM 1591 C C . TYR A 1 209 ? 11.692 40.822 21.433 1.00 13.54 209 TYR A C 1
ATOM 1592 O O . TYR A 1 209 ? 11.218 39.806 21.947 1.00 14.74 209 TYR A O 1
ATOM 1601 N N . ASP A 1 210 ? 12.418 41.697 22.101 1.00 12.38 210 ASP A N 1
ATOM 1602 C CA . ASP A 1 210 ? 12.683 41.478 23.523 1.00 11.55 210 ASP A CA 1
ATOM 1603 C C . ASP A 1 210 ? 11.565 41.948 24.472 1.00 13.59 210 ASP A C 1
ATOM 1604 O O . ASP A 1 210 ? 11.576 41.516 25.613 1.00 12.47 210 ASP A O 1
ATOM 1609 N N . PHE A 1 211 ? 10.631 42.810 24.035 1.00 14.32 211 PHE A N 1
ATOM 1610 C CA . PHE A 1 211 ? 9.609 43.331 24.969 1.00 12.16 211 PHE A CA 1
ATOM 1611 C C . PHE A 1 211 ? 8.152 43.209 24.536 1.00 11.73 211 PHE A C 1
ATOM 1612 O O . PHE A 1 211 ? 7.206 43.348 25.376 1.00 11.90 211 PHE A O 1
ATOM 1620 N N . ALA A 1 212 ? 7.960 42.922 23.235 1.00 12.58 212 ALA A N 1
ATOM 1621 C CA . ALA A 1 212 ? 6.582 42.848 22.750 1.00 16.18 212 ALA A CA 1
ATOM 1622 C C . ALA A 1 212 ? 5.758 41.887 23.608 1.00 18.72 212 ALA A C 1
ATOM 1623 O O . ALA A 1 212 ? 4.662 42.243 24.043 1.00 13.20 212 ALA A O 1
ATOM 1625 N N . ALA A 1 213 ? 6.275 40.676 23.858 1.00 12.76 213 ALA A N 1
ATOM 1626 C CA . ALA A 1 213 ? 5.473 39.666 24.628 1.00 13.36 213 ALA A CA 1
ATOM 1627 C C . ALA A 1 213 ? 5.274 40.113 26.085 1.00 11.90 213 ALA A C 1
ATOM 1628 O O . ALA A 1 213 ? 4.329 39.660 26.767 1.00 12.46 213 ALA A O 1
ATOM 1630 N N . LEU A 1 214 ? 6.220 40.898 26.594 1.00 11.22 214 LEU A N 1
ATOM 1631 C CA . LEU A 1 214 ? 6.178 41.207 28.026 1.00 11.46 214 LEU A CA 1
ATOM 1632 C C . LEU A 1 214 ? 5.031 42.130 28.383 1.00 12.32 214 LEU A C 1
ATOM 1633 O O . LEU A 1 214 ? 4.492 42.083 29.515 1.00 10.52 214 LEU A O 1
ATOM 1638 N N . VAL A 1 215 ? 4.725 43.044 27.462 1.00 12.98 215 VAL A N 1
ATOM 1639 C CA . VAL A 1 215 ? 3.723 44.057 27.870 1.00 11.48 215 VAL A CA 1
ATOM 1640 C C . VAL A 1 215 ? 2.321 43.502 28.321 1.00 14.49 215 VAL A C 1
ATOM 1641 O O . VAL A 1 215 ? 1.820 43.863 29.390 1.00 16.17 215 VAL A O 1
ATOM 1645 N N . PRO A 1 216 ? 1.680 42.641 27.512 1.00 13.77 216 PRO A N 1
ATOM 1646 C CA . PRO A 1 216 ? 0.379 42.087 27.935 1.00 13.93 216 PRO A CA 1
ATOM 1647 C C . PRO A 1 216 ? 0.478 41.289 29.222 1.00 14.82 216 PRO A C 1
ATOM 1648 O O . PRO A 1 216 ? -0.478 41.256 30.005 1.00 14.64 216 PRO A O 1
ATOM 1652 N N . ILE A 1 217 ? 1.620 40.635 29.428 1.00 13.52 217 ILE A N 1
ATOM 1653 C CA . ILE A 1 217 ? 1.783 39.780 30.613 1.00 11.56 217 ILE A CA 1
ATOM 1654 C C . ILE A 1 217 ? 1.859 40.651 31.866 1.00 11.93 217 ILE A C 1
ATOM 1655 O O . ILE A 1 217 ? 1.081 40.466 32.803 1.00 11.87 217 ILE A O 1
ATOM 1660 N N . VAL A 1 218 ? 2.703 41.670 31.814 1.00 10.54 218 VAL A N 1
ATOM 1661 C CA . VAL A 1 218 ? 2.837 42.566 32.958 1.00 10.14 218 VAL A CA 1
ATOM 1662 C C . VAL A 1 218 ? 1.532 43.336 33.211 1.00 10.63 218 VAL A C 1
ATOM 1663 O O . VAL A 1 218 ? 1.066 43.424 34.368 1.00 12.49 218 VAL A O 1
ATOM 1667 N N . GLU A 1 219 ? 0.938 43.864 32.142 1.00 11.16 219 GLU A N 1
ATOM 1668 C CA . GLU A 1 219 ? -0.247 44.688 32.298 1.00 11.70 219 GLU A CA 1
ATOM 1669 C C . GLU A 1 219 ? -1.432 43.858 32.747 1.00 18.85 219 GLU A C 1
ATOM 1670 O O . GLU A 1 219 ? -2.186 44.321 33.586 1.00 14.72 219 GLU A O 1
ATOM 1676 N N . GLY A 1 220 ? -1.540 42.599 32.280 1.00 12.54 220 GLY A N 1
ATOM 1677 C CA . GLY A 1 220 ? -2.690 41.774 32.628 1.00 13.25 220 GLY A CA 1
ATOM 1678 C C . GLY A 1 220 ? -2.496 41.189 34.010 1.00 16.83 220 GLY A C 1
ATOM 1679 O O . GLY A 1 220 ? -3.441 40.578 34.563 1.00 16.81 220 GLY A O 1
ATOM 1680 N N . ALA A 1 221 ? -1.277 41.325 34.555 1.00 12.02 221 ALA A N 1
ATOM 1681 C CA . ALA A 1 221 ? -1.045 40.994 35.988 1.00 13.03 221 ALA A CA 1
ATOM 1682 C C . ALA A 1 221 ? -1.362 42.170 36.924 1.00 14.57 221 ALA A C 1
ATOM 1683 O O . ALA A 1 221 ? -1.330 42.034 38.131 1.00 13.21 221 ALA A O 1
ATOM 1685 N N . GLY A 1 222 ? -1.698 43.324 36.361 1.00 14.36 222 GLY A N 1
ATOM 1686 C CA . GLY A 1 222 ? -1.980 44.472 37.211 1.00 14.81 222 GLY A CA 1
ATOM 1687 C C . GLY A 1 222 ? -0.846 45.502 37.214 1.00 12.40 222 GLY A C 1
ATOM 1688 O O . GLY A 1 222 ? -0.962 46.568 37.854 1.00 14.09 222 GLY A O 1
ATOM 1689 N N . GLY A 1 223 ? 0.239 45.206 36.501 1.00 10.74 223 GLY A N 1
ATOM 1690 C CA . GLY A 1 223 ? 1.369 46.143 36.451 1.00 10.26 223 GLY A CA 1
ATOM 1691 C C . GLY A 1 223 ? 1.277 47.177 35.338 1.00 11.69 223 GLY A C 1
ATOM 1692 O O . GLY A 1 223 ? 0.242 47.352 34.687 1.00 11.04 223 GLY A O 1
ATOM 1693 N N . ILE A 1 224 ? 2.368 47.904 35.137 1.00 11.38 224 ILE A N 1
ATOM 1694 C CA . ILE A 1 224 ? 2.357 48.915 34.097 1.00 10.44 224 ILE A CA 1
ATOM 1695 C C . ILE A 1 224 ? 3.730 48.804 33.422 1.00 10.08 224 ILE A C 1
ATOM 1696 O O . ILE A 1 224 ? 4.737 48.571 34.076 1.00 10.20 224 ILE A O 1
ATOM 1701 N N . MET A 1 225 ? 3.753 48.963 32.101 1.00 10.40 225 MET A N 1
ATOM 1702 C CA . MET A 1 225 ? 4.998 48.856 31.385 1.00 11.16 225 MET A CA 1
ATOM 1703 C C . MET A 1 225 ? 4.966 49.873 30.250 1.00 10.78 225 MET A C 1
ATOM 1704 O O . MET A 1 225 ? 4.057 49.856 29.416 1.00 13.34 225 MET A O 1
ATOM 1709 N N . ARG A 1 226 ? 5.930 50.806 30.289 1.00 12.39 226 ARG A N 1
ATOM 1710 C CA . ARG A 1 226 ? 5.943 51.937 29.388 1.00 11.68 226 ARG A CA 1
ATOM 1711 C C . ARG A 1 226 ? 7.382 52.255 28.968 1.00 12.12 226 ARG A C 1
ATOM 1712 O O . ARG A 1 226 ? 8.322 51.642 29.459 1.00 12.38 226 ARG A O 1
ATOM 1720 N N . ASP A 1 227 ? 7.552 53.255 28.098 1.00 12.31 227 ASP A N 1
ATOM 1721 C CA . ASP A 1 227 ? 8.904 53.799 27.917 1.00 12.13 227 ASP A CA 1
ATOM 1722 C C . ASP A 1 227 ? 9.249 54.817 29.005 1.00 12.06 227 ASP A C 1
ATOM 1723 O O . ASP A 1 227 ? 8.480 54.982 29.956 1.00 12.52 227 ASP A O 1
ATOM 1728 N N . TRP A 1 228 ? 10.426 55.441 28.897 1.00 12.32 228 TRP A N 1
ATOM 1729 C CA . TRP A 1 228 ? 10.913 56.336 29.974 1.00 13.60 228 TRP A CA 1
ATOM 1730 C C . TRP A 1 228 ? 10.213 57.723 29.943 1.00 13.08 228 TRP A C 1
ATOM 1731 O O . TRP A 1 228 ? 10.449 58.548 30.814 1.00 13.25 228 TRP A O 1
ATOM 1742 N N . GLN A 1 229 ? 9.406 57.983 28.919 1.00 13.61 229 GLN A N 1
ATOM 1743 C CA . GLN A 1 229 ? 8.496 59.136 28.892 1.00 14.29 229 GLN A CA 1
ATOM 1744 C C . GLN A 1 229 ? 7.069 58.789 29.341 1.00 14.04 229 GLN A C 1
ATOM 1745 O O . GLN A 1 229 ? 6.135 59.581 29.133 1.00 14.67 229 GLN A O 1
ATOM 1751 N N . ASN A 1 230 ? 6.907 57.598 29.911 1.00 13.24 230 ASN A N 1
ATOM 1752 C CA . ASN A 1 230 ? 5.596 57.060 30.340 1.00 13.62 230 ASN A CA 1
ATOM 1753 C C . ASN A 1 230 ? 4.624 56.893 29.157 1.00 16.20 230 ASN A C 1
ATOM 1754 O O . ASN A 1 230 ? 3.404 56.937 29.340 1.00 15.91 230 ASN A O 1
ATOM 1759 N N . ARG A 1 231 ? 5.164 56.690 27.957 1.00 13.92 231 ARG A N 1
ATOM 1760 C CA . ARG A 1 231 ? 4.326 56.442 26.786 1.00 14.59 231 ARG A CA 1
ATOM 1761 C C . ARG A 1 231 ? 4.204 54.941 26.483 1.00 14.17 231 ARG A C 1
ATOM 1762 O O . ARG A 1 231 ? 5.051 54.157 26.900 1.00 13.73 231 ARG A O 1
ATOM 1770 N N . PRO A 1 232 ? 3.179 54.536 25.720 1.00 14.76 232 PRO A N 1
ATOM 1771 C CA . PRO A 1 232 ? 3.045 53.105 25.358 1.00 17.17 232 PRO A CA 1
ATOM 1772 C C . PRO A 1 232 ? 4.204 52.573 24.574 1.00 14.47 232 PRO A C 1
ATOM 1773 O O . PRO A 1 232 ? 4.762 53.288 23.742 1.00 16.82 232 PRO A O 1
ATOM 1777 N N . LEU A 1 233 ? 4.552 51.313 24.804 1.00 13.85 233 LEU A N 1
ATOM 1778 C CA . LEU A 1 233 ? 5.586 50.671 24.029 1.00 13.86 233 LEU A CA 1
ATOM 1779 C C . LEU A 1 233 ? 4.897 50.125 22.796 1.00 14.97 233 LEU A C 1
ATOM 1780 O O . LEU A 1 233 ? 3.754 49.636 22.856 1.00 16.63 233 LEU A O 1
ATOM 1785 N N . ASN A 1 234 ? 5.571 50.234 21.668 1.00 16.52 234 ASN A N 1
ATOM 1786 C CA . ASN A 1 234 ? 5.027 49.749 20.412 1.00 16.44 234 ASN A CA 1
ATOM 1787 C C . ASN A 1 234 ? 6.137 49.266 19.517 1.00 19.13 234 ASN A C 1
ATOM 1788 O O . ASN A 1 234 ? 7.320 49.284 19.901 1.00 16.07 234 ASN A O 1
ATOM 1793 N N . LYS A 1 235 ? 5.768 48.846 18.309 1.00 17.81 235 LYS A N 1
ATOM 1794 C CA . LYS A 1 235 ? 6.680 48.160 17.417 1.00 20.90 235 LYS A CA 1
ATOM 1795 C C . LYS A 1 235 ? 7.876 49.031 17.110 1.00 20.94 235 LYS A C 1
ATOM 1796 O O . LYS A 1 235 ? 8.966 48.556 16.768 1.00 22.00 235 LYS A O 1
ATOM 1802 N N . ASN A 1 236 ? 7.671 50.317 17.234 1.00 26.23 236 ASN A N 1
ATOM 1803 C CA . ASN A 1 236 ? 8.724 51.259 16.941 1.00 28.09 236 ASN A CA 1
ATOM 1804 C C . ASN A 1 236 ? 9.525 51.908 18.080 1.00 26.65 236 ASN A C 1
ATOM 1805 O O . ASN A 1 236 ? 10.407 52.734 17.808 1.00 21.56 236 ASN A O 1
ATOM 1810 N N . SER A 1 237 ? 9.232 51.506 19.319 1.00 16.78 237 SER A N 1
ATOM 1811 C CA . SER A 1 237 ? 9.929 51.993 20.497 1.00 15.97 237 SER A CA 1
ATOM 1812 C C . SER A 1 237 ? 11.440 51.641 20.433 1.00 19.33 237 SER A C 1
ATOM 1813 O O . SER A 1 237 ? 11.847 50.539 19.988 1.00 19.50 237 SER A O 1
ATOM 1816 N N . VAL A 1 238 ? 12.265 52.582 20.881 1.00 15.62 238 VAL A N 1
ATOM 1817 C CA . VAL A 1 238 ? 13.718 52.410 20.827 1.00 16.46 238 VAL A CA 1
ATOM 1818 C C . VAL A 1 238 ? 14.254 51.454 21.869 1.00 16.10 238 VAL A C 1
ATOM 1819 O O . VAL A 1 238 ? 15.408 51.042 21.782 1.00 18.83 238 VAL A O 1
ATOM 1823 N N . GLY A 1 239 ? 13.414 51.072 22.823 1.00 14.92 239 GLY A N 1
ATOM 1824 C CA . GLY A 1 239 ? 13.789 49.984 23.747 1.00 12.74 239 GLY A CA 1
ATOM 1825 C C . GLY A 1 239 ? 14.235 50.413 25.123 1.00 14.27 239 GLY A C 1
ATOM 1826 O O . GLY A 1 239 ? 14.970 49.680 25.812 1.00 12.93 239 GLY A O 1
ATOM 1827 N N . GLU A 1 240 ? 13.895 51.649 25.490 1.00 12.99 240 GLU A N 1
ATOM 1828 C CA . GLU A 1 240 ? 13.956 52.082 26.889 1.00 11.82 240 GLU A CA 1
ATOM 1829 C C . GLU A 1 240 ? 12.629 51.620 27.492 1.00 11.71 240 GLU A C 1
ATOM 1830 O O . GLU A 1 240 ? 11.571 51.999 26.977 1.00 12.42 240 GLU A O 1
ATOM 1836 N N . VAL A 1 241 ? 12.691 50.858 28.583 1.00 10.78 241 VAL A N 1
ATOM 1837 C CA . VAL A 1 241 ? 11.468 50.347 29.169 1.00 11.50 241 VAL A CA 1
ATOM 1838 C C . VAL A 1 241 ? 11.519 50.523 30.664 1.00 10.21 241 VAL A C 1
ATOM 1839 O O . VAL A 1 241 ? 12.594 50.450 31.279 1.00 9.63 241 VAL A O 1
ATOM 1843 N N . ILE A 1 242 ? 10.334 50.720 31.245 1.00 9.77 242 ILE A N 1
ATOM 1844 C CA . ILE A 1 242 ? 10.180 50.615 32.707 1.00 9.40 242 ILE A CA 1
ATOM 1845 C C . ILE A 1 242 ? 8.922 49.792 32.967 1.00 9.24 242 ILE A C 1
ATOM 1846 O O . ILE A 1 242 ? 7.882 50.022 32.309 1.00 10.25 242 ILE A O 1
ATOM 1851 N N . ALA A 1 243 ? 9.052 48.799 33.852 1.00 8.84 243 ALA A N 1
ATOM 1852 C CA . ALA A 1 243 ? 7.903 48.006 34.273 1.00 9.62 243 ALA A CA 1
ATOM 1853 C C . ALA A 1 243 ? 7.781 48.204 35.789 1.00 8.96 243 ALA A C 1
ATOM 1854 O O . ALA A 1 243 ? 8.815 48.220 36.476 1.00 9.86 243 ALA A O 1
ATOM 1856 N N . ALA A 1 244 ? 6.555 48.382 36.285 1.00 8.91 244 ALA A N 1
ATOM 1857 C CA . ALA A 1 244 ? 6.314 48.513 37.716 1.00 9.30 244 ALA A CA 1
ATOM 1858 C C . ALA A 1 244 ? 5.169 47.584 38.088 1.00 9.95 244 ALA A C 1
ATOM 1859 O O . ALA A 1 244 ? 4.201 47.489 37.321 1.00 9.33 244 ALA A O 1
ATOM 1861 N N . GLY A 1 245 ? 5.236 46.950 39.267 1.00 9.06 245 GLY A N 1
ATOM 1862 C CA . GLY A 1 245 ? 4.103 46.113 39.705 1.00 9.33 245 GLY A CA 1
ATOM 1863 C C . GLY A 1 245 ? 2.972 47.010 40.206 1.00 12.06 245 GLY A C 1
ATOM 1864 O O . GLY A 1 245 ? 1.799 46.619 40.213 1.00 12.43 245 GLY A O 1
ATOM 1865 N N . ASP A 1 246 ? 3.326 48.231 40.595 1.00 9.89 246 ASP A N 1
ATOM 1866 C CA . ASP A 1 246 ? 2.391 49.156 41.204 1.00 12.58 246 ASP A CA 1
ATOM 1867 C C . ASP A 1 246 ? 2.384 50.462 40.417 1.00 12.30 246 ASP A C 1
ATOM 1868 O O . ASP A 1 246 ? 3.411 51.114 40.287 1.00 11.98 246 ASP A O 1
ATOM 1873 N N . HIS A 1 247 ? 1.232 50.859 39.921 1.00 11.41 247 HIS A N 1
ATOM 1874 C CA . HIS A 1 247 ? 1.152 52.088 39.077 1.00 15.50 247 HIS A CA 1
ATOM 1875 C C . HIS A 1 247 ? 1.600 53.360 39.843 1.00 15.41 247 HIS A C 1
ATOM 1876 O O . HIS A 1 247 ? 2.157 54.338 39.284 1.00 15.89 247 HIS A O 1
ATOM 1883 N N . HIS A 1 248 ? 1.432 53.299 41.155 1.00 12.46 248 HIS A N 1
ATOM 1884 C CA . HIS A 1 248 ? 1.823 54.404 42.036 1.00 17.60 248 HIS A CA 1
ATOM 1885 C C . HIS A 1 248 ? 3.359 54.681 42.003 1.00 17.55 248 HIS A C 1
ATOM 1886 O O . HIS A 1 248 ? 3.812 55.777 42.359 1.00 16.79 248 HIS A O 1
ATOM 1893 N N . LEU A 1 249 ? 4.159 53.687 41.638 1.00 13.03 249 LEU A N 1
ATOM 1894 C CA . LEU A 1 249 ? 5.605 53.842 41.670 1.00 10.89 249 LEU A CA 1
ATOM 1895 C C . LEU A 1 249 ? 6.183 54.352 40.365 1.00 12.08 249 LEU A C 1
ATOM 1896 O O . LEU A 1 249 ? 7.384 54.670 40.317 1.00 13.25 249 LEU A O 1
ATOM 1901 N N . ILE A 1 250 ? 5.368 54.443 39.292 1.00 12.62 250 ILE A N 1
ATOM 1902 C CA . ILE A 1 250 ? 6.079 54.811 38.070 1.00 12.69 250 ILE A CA 1
ATOM 1903 C C . ILE A 1 250 ? 6.545 56.273 38.094 1.00 13.40 250 ILE A C 1
ATOM 1904 O O . ILE A 1 250 ? 7.643 56.574 37.673 1.00 13.29 250 ILE A O 1
ATOM 1909 N N . GLU A 1 251 ? 5.726 57.193 38.605 1.00 11.83 251 GLU A N 1
ATOM 1910 C CA . GLU A 1 251 ? 6.230 58.573 38.723 1.00 13.17 251 GLU A CA 1
ATOM 1911 C C . GLU A 1 251 ? 7.501 58.775 39.591 1.00 16.60 251 GLU A C 1
ATOM 1912 O O . GLU A 1 251 ? 8.451 59.429 39.149 1.00 15.14 251 GLU A O 1
ATOM 1918 N N . PRO A 1 252 ? 7.498 58.270 40.838 1.00 14.72 252 PRO A N 1
ATOM 1919 C CA . PRO A 1 252 ? 8.746 58.392 41.602 1.00 14.36 252 PRO A CA 1
ATOM 1920 C C . PRO A 1 252 ? 9.939 57.698 40.987 1.00 15.09 252 PRO A C 1
ATOM 1921 O O . PRO A 1 252 ? 11.030 58.222 41.089 1.00 14.83 252 PRO A O 1
ATOM 1925 N N . ALA A 1 253 ? 9.733 56.559 40.328 1.00 11.51 253 ALA A N 1
ATOM 1926 C CA . ALA A 1 253 ? 10.834 55.884 39.694 1.00 11.16 253 ALA A CA 1
ATOM 1927 C C . ALA A 1 253 ? 11.435 56.730 38.571 1.00 13.30 253 ALA A C 1
ATOM 1928 O O . ALA A 1 253 ? 12.668 56.940 38.503 1.00 11.91 253 ALA A O 1
ATOM 1930 N N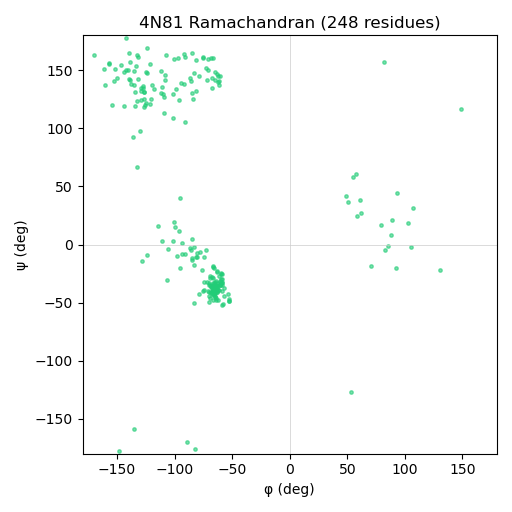 . LEU A 1 254 ? 10.584 57.263 37.708 1.00 13.07 254 LEU A N 1
ATOM 1931 C CA . LEU A 1 254 ? 11.119 58.073 36.586 1.00 12.11 254 LEU A CA 1
ATOM 1932 C C . LEU A 1 254 ? 11.751 59.340 37.145 1.00 16.36 254 LEU A C 1
ATOM 1933 O O . LEU A 1 254 ? 12.801 59.757 36.701 1.00 15.83 254 LEU A O 1
ATOM 1938 N N A SER A 1 255 ? 11.126 59.920 38.168 0.50 14.97 255 SER A N 1
ATOM 1939 N N B SER A 1 255 ? 11.135 59.918 38.173 0.50 15.01 255 SER A N 1
ATOM 1940 C CA A SER A 1 255 ? 11.709 61.083 38.837 0.50 16.88 255 SER A CA 1
ATOM 1941 C CA B SER A 1 255 ? 11.721 61.098 38.803 0.50 16.67 255 SER A CA 1
ATOM 1942 C C A SER A 1 255 ? 13.126 60.791 39.361 0.50 16.99 255 SER A C 1
ATOM 1943 C C B SER A 1 255 ? 13.120 60.812 39.395 0.50 17.09 255 SER A C 1
ATOM 1944 O O A SER A 1 255 ? 14.061 61.562 39.135 0.50 17.22 255 SER A O 1
ATOM 1945 O O B SER A 1 255 ? 14.048 61.607 39.233 0.50 14.88 255 SER A O 1
ATOM 1950 N N . ALA A 1 256 ? 13.277 59.663 40.053 1.00 15.41 256 ALA A N 1
ATOM 1951 C CA . ALA A 1 256 ? 14.562 59.312 40.663 1.00 14.35 256 ALA A CA 1
ATOM 1952 C C . ALA A 1 256 ? 15.695 59.160 39.591 1.00 17.90 256 ALA A C 1
ATOM 1953 O O . ALA A 1 256 ? 16.868 59.387 39.861 1.00 16.03 256 ALA A O 1
ATOM 1955 N N . MET A 1 257 ? 15.326 58.745 38.384 1.00 13.67 257 MET A N 1
ATOM 1956 C CA . MET A 1 257 ? 16.257 58.593 37.252 1.00 16.01 257 MET A CA 1
ATOM 1957 C C . MET A 1 257 ? 16.851 59.927 36.739 1.00 16.76 257 MET A C 1
ATOM 1958 O O . MET A 1 257 ? 17.882 59.919 36.060 1.00 18.22 257 MET A O 1
ATOM 1963 N N . GLU A 1 258 ? 16.199 61.047 37.075 1.00 15.86 258 GLU A N 1
ATOM 1964 C CA . GLU A 1 258 ? 16.686 62.387 36.706 1.00 20.03 258 GLU A CA 1
ATOM 1965 C C . GLU A 1 258 ? 16.911 62.517 35.192 1.00 23.12 258 GLU A C 1
ATOM 1966 O O . GLU A 1 258 ? 18.014 62.778 34.714 1.00 18.84 258 GLU A O 1
ATOM 1972 N N . LEU A 1 259 ? 15.843 62.278 34.459 1.00 15.78 259 LEU A N 1
ATOM 1973 C CA . LEU A 1 259 ? 15.891 62.318 33.026 1.00 16.02 259 LEU A CA 1
ATOM 1974 C C . LEU A 1 259 ? 15.683 63.791 32.532 1.00 21.87 259 LEU A C 1
ATOM 1975 O O . LEU A 1 259 ? 15.919 63.907 31.325 1.00 24.76 259 LEU A O 1
#

CATH classification: 3.30.540.10 (+1 more: 3.40.190.80)

InterPro domains:
  IPR000760 Inositol monophosphatase-like [PF00459] (10-244)
  IPR000760 Inositol monophosphatase-like [PR00377] (41-61)
  IPR000760 Inositol monophosphatase-like [PR00377] (63-79)
  IPR000760 Inositol monophosphatase-like [PR00377] (83-99)
  IPR000760 Inositol monophosphatase-like [PR00377] (206-230)
  IPR051090 Inositol Monophosphatase Superfamily [PTHR43200] (79-255)

Solvent-accessible surface area: 12327 Å² total; per-residue (Å²): 260,14,95,23,83,86,11,31,125,4,0,57,98,0,0,67,41,0,5,94,49,0,84,101,53,28,176,40,122,91,63,131,143,99,222,58,93,90,13,16,13,41,108,0,47,146,25,0,63,103,28,0,42,58,36,2,96,145,70,52,73,157,16,0,10,39,32,167,54,157,84,151,37,140,61,11,0,2,12,22,5,6,11,6,62,156,12,8,82,57,14,145,21,23,0,0,0,2,0,1,0,0,26,96,18,114,17,7,0,0,0,0,3,0,0,40,120,108,38,40,0,20,0,8,148,67,66,74,0,25,37,86,68,124,79,18,131,23,95,92,6,96,39,19,96,109,0,31,0,2,1,23,14,34,201,90,16,116,176,134,1,70,77,32,6,54,72,0,96,116,111,17,181,67,28,99,109,17,8,30,2,40,10,1,0,53,0,0,41,10,104,6,3,0,0,0,10,12,40,25,129,8,75,32,0,0,0,1,15,10,0,0,68,26,4,42,3,10,2,65,23,10,114,66,161,63,4,49,81,121,26,124,0,36,0,0,0,0,4,26,104,128,0,14,118,40,0,25,64,10,0,103,102

Secondary structure (DSSP, 8-state):
--TTHHHHHHHHHHHHHHHHHHGGGTT-----S-SS---HHHHHHHHHHHHHHHHHHHH-TTSEES-----S-SEEEEEEEEE-HHHHHTT-TT-EEEEEEEETTEEEEEEEEETTTTEEEEEETTEEEEETTEE--PPP-S-GGG-EEEES-GGGS-HHHHHHHHHHHTTSSEEEE--THHHHHHHHTTS-SEEEE-S--HHHHTTHHHHHHHTT-EEE-TTSPPP-TT--S-EEEESSGGGHHHHHHHHT-

Organism: Zymomonas mobilis subsp. mobilis (strain ATCC 31821 / ZM4 / CP4) (NCBI:txid264203)

Radius of gyration: 17.66 Å; Cα contacts (8 Å, |Δi|>4): 590; chains: 1; bounding box: 51×43×44 Å

B-factor: mean 24.45, std 16.48, range [7.48, 110.7]

Nearest PDB structures (foldseek):
  4n81-assembly1_A-2  TM=1.004E+00  e=5.304E-58  Zymomonas mobilis subsp. mobilis ZM4 = ATCC 31821
  5eqa-assembly2_C  TM=9.160E-01  e=2.637E-32  Medicago truncatula
  5eq8-assembly1_A-2  TM=9.183E-01  e=4.029E-32  Medicago truncatula
  5eqa-assembly2_D  TM=9.154E-01  e=1.831E-31  Medicago truncatula
  5eq9-assembly2_D  TM=9.212E-01  e=2.479E-31  Medicago truncatula

Foldseek 3Di:
DDPCVVVLVLQVVLQVQLLVLLVVLFPDDADDDDPDHPGSLVRSQVVSVVVSVVVCCVPPVQEDEPDVNPDPGQKYKFWGSWFQSVCRSVRHQLTWIWIFIAGNFATAWIWTARSPVGWIWIFGNPAAIDIPRHGAAADADDEQQAFEEEEADLVQDDPLQSLLVVLSCVSHVYYYYRRQLSVLVCRLRHNGFKYWYAQDACSRPRRSQRRLVSNVKHKDALVSHHHGNPDRGTMMIGSHPVHSVVSSVSSVD

Sequence (253 aa):
RSAYEDDIRLAHRLADVAADIIRPFFRAPLTIDLKADHSPVTKADRGAEQAMRAILEQERPEDGIFGESRPDARRLWVLDPIDGTRAFIGGRASFGTLIALVEDGRPVLGIINQPIHQERWVGVKDLPTSFNGEVIHTRSCPALDHALLATTSPWLFEKEGEVHFDKIRLKCRDTLLGGDCYNYGLLSLGHCDLVVEQGLKFYDFAALVPIVEGAGGIMRDWQNRPLNKNSVGEVIAAGDHHLIEPALSSAMEL